Protein AF-A0A6N6T0D8-F1 (afdb_monomer)

Mean predicted aligned error: 7.89 Å

Sequence (191 aa):
MKTLVAALTAIYSLWLLTAPASAQTSRFKGWAAISKELSTRIAAPGESLDLERFIPAEDMEDFLGTWTTFGTEHSFQNGLPNPLSMAIWHVTLSGFAKSVGNSCATPQLAFHPRFLAILRKLCAWPAPEAQSEAVLLEFWWSVMGHNAPQREYAAWRDFFLGPSYRGRPAAETIAAMTLTITMNPYLLLHK

Structure (mmCIF, N/CA/C/O backbone):
data_AF-A0A6N6T0D8-F1
#
_entry.id   AF-A0A6N6T0D8-F1
#
loop_
_atom_site.group_PDB
_atom_site.id
_atom_site.type_symbol
_atom_site.label_atom_id
_atom_site.label_alt_id
_atom_site.label_comp_id
_atom_site.label_asym_id
_atom_site.label_entity_id
_atom_site.label_seq_id
_atom_site.pdbx_PDB_ins_code
_atom_site.Cartn_x
_atom_site.Cartn_y
_atom_site.Cartn_z
_atom_site.occupancy
_atom_site.B_iso_or_equiv
_atom_site.auth_seq_id
_atom_site.auth_comp_id
_atom_site.auth_asym_id
_atom_site.auth_atom_id
_atom_site.pdbx_PDB_model_num
ATOM 1 N N . MET A 1 1 ? -37.107 -50.439 -37.732 1.00 47.69 1 MET A N 1
ATOM 2 C CA . MET A 1 1 ? -36.606 -49.123 -38.199 1.00 47.69 1 MET A CA 1
ATOM 3 C C . MET A 1 1 ? -36.738 -48.047 -37.109 1.00 47.69 1 MET A C 1
ATOM 5 O O . MET A 1 1 ? -37.455 -47.078 -37.308 1.00 47.69 1 MET A O 1
ATOM 9 N N . LYS A 1 2 ? -36.088 -48.200 -35.943 1.00 49.00 2 LYS A N 1
ATOM 10 C CA . LYS A 1 2 ? -36.081 -47.186 -34.862 1.00 49.00 2 LYS A CA 1
ATOM 11 C C . LYS A 1 2 ? -34.856 -47.356 -33.943 1.00 49.00 2 LYS A C 1
ATOM 13 O O . LYS A 1 2 ? -35.032 -47.612 -32.767 1.00 49.00 2 LYS A O 1
ATOM 18 N N . THR A 1 3 ? -33.629 -47.276 -34.457 1.00 50.94 3 THR A N 1
ATOM 19 C CA . THR A 1 3 ? -32.407 -47.363 -33.614 1.00 50.94 3 THR A CA 1
ATOM 20 C C . THR A 1 3 ? -31.159 -46.878 -34.365 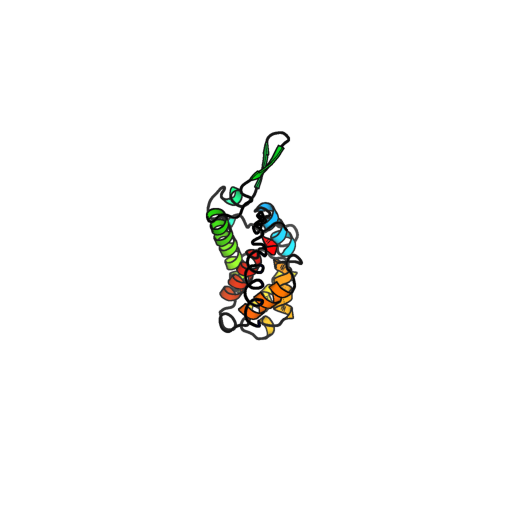1.00 50.94 3 THR A C 1
ATOM 22 O O . THR A 1 3 ? -30.140 -47.551 -34.380 1.00 50.94 3 THR A O 1
ATOM 25 N N . LEU A 1 4 ? -31.221 -45.735 -35.059 1.00 49.19 4 LEU A N 1
ATOM 26 C CA . LEU A 1 4 ? -30.062 -45.236 -35.826 1.00 49.19 4 LEU A CA 1
ATOM 27 C C . LEU A 1 4 ? -30.130 -43.719 -36.083 1.00 49.19 4 LEU A C 1
ATOM 29 O O . LEU A 1 4 ? -29.953 -43.265 -37.201 1.00 49.19 4 LEU A O 1
ATOM 33 N N . VAL A 1 5 ? -30.457 -42.913 -35.063 1.00 51.47 5 VAL A N 1
ATOM 34 C CA . VAL A 1 5 ? -30.403 -41.432 -35.181 1.00 51.47 5 VAL A CA 1
ATOM 35 C C . VAL A 1 5 ? -29.785 -40.749 -33.946 1.00 51.47 5 VAL A C 1
ATOM 37 O O . VAL A 1 5 ? -29.392 -39.593 -34.014 1.00 51.47 5 VAL A O 1
ATOM 40 N N . ALA A 1 6 ? -29.597 -41.449 -32.821 1.00 48.69 6 ALA A N 1
ATOM 41 C CA . ALA A 1 6 ? -29.176 -40.819 -31.561 1.00 48.69 6 ALA A CA 1
ATOM 42 C C . ALA A 1 6 ? -27.650 -40.717 -31.335 1.00 48.69 6 ALA A C 1
ATOM 44 O O . ALA A 1 6 ? -27.230 -40.152 -30.332 1.00 48.69 6 ALA A O 1
ATOM 45 N N . ALA A 1 7 ? -26.808 -41.253 -32.226 1.00 47.78 7 ALA A N 1
ATOM 46 C CA . ALA A 1 7 ? -25.364 -41.371 -31.973 1.00 47.78 7 ALA A CA 1
ATOM 47 C C . ALA A 1 7 ? -24.491 -40.271 -32.613 1.00 47.78 7 ALA A C 1
ATOM 49 O O . ALA A 1 7 ? -23.291 -40.229 -32.361 1.00 47.78 7 ALA A O 1
ATOM 50 N N . LEU A 1 8 ? -25.058 -39.377 -33.430 1.00 47.41 8 LEU A N 1
ATOM 51 C CA . LEU A 1 8 ? -24.275 -38.416 -34.230 1.00 47.41 8 LEU A CA 1
ATOM 52 C C . LEU A 1 8 ? -24.246 -36.981 -33.680 1.00 47.41 8 LEU A C 1
ATOM 54 O O . LEU A 1 8 ? -23.450 -36.171 -34.143 1.00 47.41 8 LEU A O 1
ATOM 58 N N . THR A 1 9 ? -25.031 -36.666 -32.649 1.00 48.47 9 THR A N 1
ATOM 59 C CA . THR A 1 9 ? -25.079 -35.327 -32.028 1.00 48.47 9 THR A CA 1
ATOM 60 C C . THR A 1 9 ? -24.212 -35.169 -30.775 1.00 48.47 9 THR A C 1
ATOM 62 O O . THR A 1 9 ? -24.173 -34.083 -30.209 1.00 48.47 9 THR A O 1
ATOM 65 N N . ALA A 1 10 ? -23.478 -36.204 -30.349 1.00 48.97 10 ALA A N 1
ATOM 66 C CA . ALA A 1 10 ? -22.599 -36.134 -29.172 1.00 48.97 10 ALA A CA 1
ATOM 67 C C . ALA A 1 10 ? -21.123 -35.814 -29.494 1.00 48.97 10 ALA A C 1
ATOM 69 O O . ALA A 1 10 ? -20.362 -35.486 -28.590 1.00 48.97 10 ALA A O 1
ATOM 70 N N . ILE A 1 11 ? -20.705 -35.881 -30.765 1.00 51.00 11 ILE A N 1
ATOM 71 C CA . ILE A 1 11 ? -19.290 -35.706 -31.158 1.00 51.00 11 ILE A CA 1
ATOM 72 C C . ILE A 1 11 ? -18.985 -34.262 -31.608 1.00 51.00 11 ILE A C 1
ATOM 74 O O . ILE A 1 11 ? -17.838 -33.825 -31.561 1.00 51.00 11 ILE A O 1
ATOM 78 N N . TYR A 1 12 ? -20.002 -33.469 -31.958 1.00 46.84 12 TYR A N 1
ATOM 79 C CA . TYR A 1 12 ? -19.806 -32.094 -32.443 1.00 46.84 12 TYR A CA 1
ATOM 80 C C . TYR A 1 12 ? -19.621 -31.036 -31.341 1.00 46.84 12 TYR A C 1
ATOM 82 O O . TYR A 1 12 ? -19.211 -29.916 -31.635 1.00 46.84 12 TYR A O 1
ATOM 90 N N . SER A 1 13 ? -19.862 -31.378 -30.072 1.00 51.31 13 SER A N 1
ATOM 91 C CA . SER A 1 13 ? -19.775 -30.423 -28.954 1.00 51.31 13 SER A CA 1
ATOM 92 C C . SER A 1 13 ? -18.382 -30.322 -28.321 1.00 51.31 13 SER A C 1
ATOM 94 O O . SER A 1 13 ? -18.169 -29.454 -27.481 1.00 51.31 13 SER A O 1
ATOM 96 N N . LEU A 1 14 ? -17.426 -31.179 -28.706 1.00 48.56 14 LEU A N 1
ATOM 97 C CA . LEU A 1 14 ? -16.071 -31.183 -28.127 1.00 48.56 14 LEU A CA 1
ATOM 98 C C . LEU A 1 14 ? -15.052 -30.302 -28.873 1.00 48.56 14 LEU A C 1
ATOM 100 O O . LEU A 1 14 ? -13.892 -30.252 -28.480 1.00 48.56 14 LEU A O 1
ATOM 104 N N . TRP A 1 15 ? -15.478 -29.595 -29.923 1.00 50.12 15 TRP A N 1
ATOM 105 C CA . TRP A 1 15 ? -14.629 -28.692 -30.716 1.00 50.12 15 TRP A CA 1
ATOM 106 C C . TRP A 1 15 ? -14.906 -27.206 -30.458 1.00 50.12 15 TRP A C 1
ATOM 108 O O . TRP A 1 15 ? -14.436 -26.342 -31.200 1.00 50.12 15 TRP A O 1
ATOM 118 N N . LEU A 1 16 ? -15.634 -26.878 -29.386 1.00 53.00 16 LEU A N 1
ATOM 119 C CA . LEU A 1 16 ? -15.713 -25.506 -28.896 1.00 53.00 16 LEU A CA 1
ATOM 120 C C . LEU A 1 16 ? -14.402 -25.141 -28.188 1.00 53.00 16 LEU A C 1
ATOM 122 O O . LEU A 1 16 ? -14.270 -25.223 -26.974 1.00 53.00 16 LEU A O 1
ATOM 126 N N . LEU A 1 17 ? -13.453 -24.701 -29.013 1.00 54.62 17 LEU A N 1
ATOM 127 C CA . LEU A 1 17 ? -12.678 -23.491 -28.768 1.00 54.62 17 LEU A CA 1
ATOM 128 C C . LEU A 1 17 ? -11.932 -23.463 -27.427 1.00 54.62 17 LEU A C 1
ATOM 130 O O . LEU A 1 17 ? -12.194 -22.621 -26.569 1.00 54.62 17 LEU A O 1
ATOM 134 N N . THR A 1 18 ? -10.869 -24.259 -27.312 1.00 54.50 18 THR A N 1
ATOM 135 C CA . THR A 1 18 ? -9.683 -23.774 -26.597 1.00 54.50 18 THR A CA 1
ATOM 136 C C . THR A 1 18 ? -9.066 -22.667 -27.449 1.00 54.50 18 THR A C 1
ATOM 138 O O . THR A 1 18 ? -8.069 -22.877 -28.142 1.00 54.50 18 THR A O 1
ATOM 141 N N . ALA A 1 19 ? -9.693 -21.486 -27.467 1.00 59.72 19 ALA A N 1
ATOM 142 C CA . ALA A 1 19 ? -8.969 -20.291 -27.862 1.00 59.72 19 ALA A CA 1
ATOM 143 C C . ALA A 1 19 ? -7.720 -20.264 -26.970 1.00 59.72 19 ALA A C 1
ATOM 145 O O . ALA A 1 19 ? -7.871 -20.403 -25.749 1.00 59.72 19 ALA A O 1
ATOM 146 N N . PRO A 1 20 ? -6.499 -20.172 -27.526 1.00 53.88 20 PRO A N 1
ATOM 147 C CA . PRO A 1 20 ? -5.348 -19.920 -26.686 1.00 53.88 20 PRO A CA 1
ATOM 148 C C . PRO A 1 20 ? -5.696 -18.647 -25.928 1.00 53.88 20 PRO A C 1
ATOM 150 O O . PRO A 1 20 ? -5.945 -17.609 -26.543 1.00 53.88 20 PRO A O 1
ATOM 153 N N . ALA A 1 21 ? -5.817 -18.745 -24.604 1.00 55.00 21 ALA A N 1
ATOM 154 C CA . ALA A 1 21 ? -5.871 -17.562 -23.779 1.00 55.00 21 ALA A CA 1
ATOM 155 C C . ALA A 1 21 ? -4.583 -16.820 -24.119 1.00 55.00 21 ALA A C 1
ATOM 157 O O . ALA A 1 21 ? -3.496 -17.261 -23.744 1.00 55.00 21 ALA A O 1
ATOM 158 N N . SER A 1 22 ? -4.683 -15.754 -24.916 1.00 49.03 22 SER A N 1
ATOM 159 C CA . SER A 1 22 ? -3.601 -14.800 -25.014 1.00 49.03 22 SER A CA 1
ATOM 160 C C . SER A 1 22 ? -3.456 -14.306 -23.590 1.00 49.03 22 SER A C 1
ATOM 162 O O . SER A 1 22 ? -4.292 -13.532 -23.119 1.00 49.03 22 SER A O 1
ATOM 164 N N . ALA A 1 23 ? -2.476 -14.846 -22.866 1.00 51.38 23 ALA A N 1
ATOM 165 C CA . ALA A 1 23 ? -2.025 -14.269 -21.624 1.00 51.38 23 ALA A CA 1
ATOM 166 C C . ALA A 1 23 ? -1.576 -12.874 -22.031 1.00 51.38 23 ALA A C 1
ATOM 168 O O . ALA A 1 23 ? -0.490 -12.694 -22.575 1.00 51.38 23 ALA A O 1
ATOM 169 N N . GLN A 1 24 ? -2.490 -11.914 -21.922 1.00 54.47 24 GLN A N 1
ATOM 170 C CA . GLN A 1 24 ? -2.196 -10.523 -22.147 1.00 54.47 24 GLN A CA 1
ATOM 171 C C . GLN A 1 24 ? -1.161 -10.234 -21.074 1.00 54.47 24 GLN A C 1
ATOM 173 O O . GLN A 1 24 ? -1.479 -10.234 -19.886 1.00 54.47 24 GLN A O 1
ATOM 178 N N . THR A 1 25 ? 0.109 -10.200 -21.474 1.00 64.38 25 THR A N 1
ATOM 179 C CA . THR A 1 25 ? 1.214 -10.092 -20.533 1.00 64.38 25 THR A CA 1
ATOM 180 C C . THR A 1 25 ? 1.166 -8.678 -19.987 1.00 64.38 25 THR A C 1
ATOM 182 O O . THR A 1 25 ? 1.744 -7.758 -20.569 1.00 64.38 25 THR A O 1
ATOM 185 N N . SER A 1 26 ? 0.392 -8.484 -18.924 1.00 81.75 26 SER A N 1
ATOM 186 C CA . SER A 1 26 ? 0.323 -7.224 -18.210 1.00 81.75 26 SER A CA 1
ATOM 187 C C . SER A 1 26 ? 1.731 -6.890 -17.732 1.00 81.75 26 SER A C 1
ATOM 189 O O . SER A 1 26 ? 2.393 -7.707 -17.092 1.00 81.75 26 SER A O 1
ATOM 191 N N . ARG A 1 27 ? 2.211 -5.706 -18.109 1.00 88.50 27 ARG A N 1
ATOM 192 C CA . ARG A 1 27 ? 3.526 -5.205 -17.707 1.00 88.50 27 ARG A CA 1
ATOM 193 C C . ARG A 1 27 ? 3.393 -4.425 -16.405 1.00 88.50 27 ARG A C 1
ATOM 195 O O . ARG A 1 27 ? 2.377 -3.760 -16.209 1.00 88.50 27 ARG A O 1
ATOM 202 N N . PHE A 1 28 ? 4.403 -4.454 -15.543 1.00 90.75 28 PHE A N 1
ATOM 203 C CA . PHE A 1 28 ? 4.512 -3.500 -14.443 1.00 90.75 28 PHE A CA 1
ATOM 204 C C . PHE A 1 28 ? 4.510 -2.072 -14.972 1.00 90.75 28 PHE A C 1
ATOM 206 O O . PHE A 1 28 ? 5.048 -1.807 -16.045 1.00 90.75 28 PHE A O 1
ATOM 213 N N . LYS A 1 29 ? 3.957 -1.148 -14.184 1.00 91.75 29 LYS A N 1
ATOM 214 C CA . LYS A 1 29 ? 4.072 0.294 -14.440 1.00 91.75 29 LYS A CA 1
ATOM 215 C C . LYS A 1 29 ? 5.495 0.827 -14.271 1.00 91.75 29 LYS A C 1
ATOM 217 O O . LYS A 1 29 ? 5.814 1.897 -14.784 1.00 91.75 29 LYS A O 1
ATOM 222 N N . GLY A 1 30 ? 6.329 0.093 -13.540 1.00 92.62 30 GLY A N 1
ATOM 223 C CA . GLY A 1 30 ? 7.673 0.510 -13.168 1.00 92.62 30 GLY A CA 1
ATOM 224 C C . GLY A 1 30 ? 7.753 1.085 -11.758 1.00 92.62 30 GLY A C 1
ATOM 225 O O . GLY A 1 30 ? 6.788 1.680 -11.267 1.00 92.62 30 GLY A O 1
ATOM 226 N N . TRP A 1 31 ? 8.914 0.944 -11.118 1.00 93.69 31 TRP A N 1
ATOM 227 C CA . TRP A 1 31 ? 9.164 1.448 -9.762 1.00 93.69 31 TRP A CA 1
ATOM 228 C C . TRP A 1 31 ? 8.843 2.938 -9.623 1.00 93.69 31 TRP A C 1
ATOM 230 O O . TRP A 1 31 ? 8.002 3.322 -8.811 1.00 93.69 31 TRP A O 1
ATOM 240 N N . ALA A 1 32 ? 9.425 3.770 -10.490 1.00 92.81 32 ALA A N 1
ATOM 241 C CA . ALA A 1 32 ? 9.245 5.220 -10.457 1.00 92.81 32 ALA A CA 1
ATOM 242 C C . ALA A 1 32 ? 7.767 5.646 -10.560 1.00 92.81 32 ALA A C 1
ATOM 244 O O . ALA A 1 32 ? 7.337 6.589 -9.891 1.00 92.81 32 ALA A O 1
ATOM 245 N N . ALA A 1 33 ? 6.965 4.940 -11.366 1.00 93.94 33 ALA A N 1
ATOM 246 C CA . ALA A 1 33 ? 5.543 5.233 -11.517 1.00 93.94 33 ALA A CA 1
ATOM 247 C C . ALA A 1 33 ? 4.759 4.919 -10.233 1.00 93.94 33 ALA A C 1
ATOM 249 O O . ALA A 1 33 ? 3.970 5.750 -9.781 1.00 93.94 33 ALA A O 1
ATOM 250 N N . ILE A 1 34 ? 5.008 3.760 -9.615 1.00 95.19 34 ILE A N 1
ATOM 251 C CA . ILE A 1 34 ? 4.362 3.369 -8.354 1.00 95.19 34 ILE A CA 1
ATOM 252 C C . ILE A 1 34 ? 4.788 4.290 -7.210 1.00 95.19 34 ILE A C 1
ATOM 254 O O . ILE A 1 34 ? 3.929 4.777 -6.473 1.00 95.19 34 ILE A O 1
ATOM 258 N N . SER A 1 35 ? 6.079 4.612 -7.106 1.00 95.50 35 SER A N 1
ATOM 259 C CA . SER A 1 35 ? 6.600 5.540 -6.099 1.00 95.50 35 SER A CA 1
ATOM 260 C C . SER A 1 35 ? 5.977 6.927 -6.218 1.00 95.50 35 SER A C 1
ATOM 262 O O . SER A 1 35 ? 5.580 7.520 -5.211 1.00 95.50 35 SER A O 1
ATOM 264 N N . LYS A 1 36 ? 5.799 7.424 -7.448 1.00 95.56 36 LYS A N 1
ATOM 265 C CA . LYS A 1 36 ? 5.105 8.688 -7.712 1.00 95.56 36 LYS A CA 1
ATOM 266 C C . LYS A 1 36 ? 3.619 8.620 -7.366 1.00 95.56 36 LYS A C 1
ATOM 268 O O . LYS A 1 36 ? 3.114 9.556 -6.746 1.00 95.56 36 LYS A O 1
ATOM 273 N N . GLU A 1 37 ? 2.912 7.552 -7.746 1.00 95.38 37 GLU A N 1
ATOM 274 C CA . GLU A 1 37 ? 1.488 7.377 -7.421 1.00 95.38 37 GLU A CA 1
ATOM 275 C C . GLU A 1 37 ? 1.265 7.361 -5.902 1.00 95.38 37 GLU A C 1
ATOM 277 O O . GLU A 1 37 ? 0.400 8.083 -5.408 1.00 95.38 37 GLU A O 1
ATOM 282 N N . LEU A 1 38 ? 2.065 6.590 -5.158 1.00 96.62 38 LEU A N 1
ATOM 283 C CA . LEU A 1 38 ? 1.980 6.528 -3.698 1.00 96.62 38 LEU A CA 1
ATOM 284 C C . LEU A 1 38 ? 2.332 7.878 -3.069 1.00 96.62 38 LEU A C 1
ATOM 286 O O . LEU A 1 38 ? 1.547 8.404 -2.283 1.00 96.62 38 LEU A O 1
ATOM 290 N N . SER A 1 39 ? 3.447 8.494 -3.466 1.00 96.75 39 SER A N 1
ATOM 291 C CA . SER A 1 39 ? 3.848 9.802 -2.934 1.00 96.75 39 SER A CA 1
ATOM 292 C C . SER A 1 39 ? 2.769 10.862 -3.148 1.00 96.75 39 SER A C 1
ATOM 294 O O . SER A 1 39 ? 2.375 11.540 -2.206 1.00 96.75 39 SER A O 1
ATOM 296 N N . THR A 1 40 ? 2.205 10.936 -4.356 1.00 95.75 40 THR A N 1
ATOM 297 C CA . THR A 1 40 ? 1.143 11.899 -4.694 1.00 95.75 40 THR A CA 1
ATOM 298 C C . THR A 1 40 ? -0.088 11.754 -3.798 1.00 95.75 40 THR A C 1
ATOM 300 O O . THR A 1 40 ? -0.784 12.734 -3.542 1.00 95.75 40 THR A O 1
ATOM 303 N N . ARG A 1 41 ? -0.391 10.538 -3.334 1.00 95.56 41 ARG A N 1
ATOM 304 C CA . ARG A 1 41 ? -1.601 10.279 -2.550 1.00 95.56 41 ARG A CA 1
ATOM 305 C C . ARG A 1 41 ? -1.396 10.427 -1.047 1.00 95.56 41 ARG A C 1
ATOM 307 O O . ARG A 1 41 ? -2.321 10.861 -0.359 1.00 95.56 41 ARG A O 1
ATOM 314 N N . ILE A 1 42 ? -0.231 10.034 -0.532 1.00 97.38 42 ILE A N 1
ATOM 315 C CA . ILE A 1 42 ? -0.034 9.868 0.915 1.00 97.38 42 ILE A CA 1
ATOM 316 C C . ILE A 1 42 ? 1.213 10.546 1.488 1.00 97.38 42 ILE A C 1
ATOM 318 O O . ILE A 1 42 ? 1.301 10.612 2.713 1.00 97.38 42 ILE A O 1
ATOM 322 N N . ALA A 1 43 ? 2.140 11.077 0.683 1.00 97.31 43 ALA A N 1
ATOM 323 C CA . ALA A 1 43 ? 3.273 11.849 1.209 1.00 97.31 43 ALA A CA 1
ATOM 324 C C . ALA A 1 43 ? 2.823 13.204 1.772 1.00 97.31 43 ALA A C 1
ATOM 326 O O . ALA A 1 43 ? 1.761 13.727 1.420 1.00 97.31 43 ALA A O 1
ATOM 327 N N . ALA A 1 44 ? 3.635 13.791 2.648 1.00 96.56 44 ALA A N 1
ATOM 328 C CA . ALA A 1 44 ? 3.425 15.168 3.073 1.00 96.56 44 ALA A CA 1
ATOM 329 C C . ALA A 1 44 ? 3.466 16.141 1.867 1.00 96.56 44 ALA A C 1
ATOM 331 O O . ALA A 1 44 ? 4.134 15.867 0.867 1.00 96.56 44 ALA A O 1
ATOM 332 N N . PRO A 1 45 ? 2.743 17.277 1.917 1.00 93.69 45 PRO A N 1
ATOM 333 C CA . PRO A 1 45 ? 2.743 18.245 0.823 1.00 93.69 45 PRO A CA 1
ATOM 334 C C . PRO A 1 45 ? 4.156 18.731 0.472 1.00 93.69 45 PRO A C 1
ATOM 336 O O . PRO A 1 45 ? 4.867 19.233 1.335 1.00 93.69 45 PRO A O 1
ATOM 339 N N . GLY A 1 46 ? 4.533 18.621 -0.804 1.00 93.31 46 GLY A N 1
ATOM 340 C CA . GLY A 1 46 ? 5.859 19.022 -1.292 1.00 93.31 46 GLY A CA 1
ATOM 341 C C . GLY A 1 46 ? 6.964 17.983 -1.081 1.00 93.31 46 GLY A C 1
ATOM 342 O O . GLY A 1 46 ? 8.094 18.230 -1.491 1.00 93.31 46 GLY A O 1
ATOM 343 N N . GLU A 1 47 ? 6.647 16.825 -0.501 1.00 95.00 47 GLU A N 1
ATOM 344 C CA . GLU A 1 47 ? 7.594 15.737 -0.255 1.00 95.00 47 GLU A CA 1
ATOM 345 C C . GLU A 1 47 ? 7.267 14.499 -1.102 1.00 95.00 47 GLU A C 1
ATOM 347 O O . GLU A 1 47 ? 6.148 14.315 -1.591 1.00 95.00 47 GLU A O 1
ATOM 352 N N . SER A 1 48 ? 8.255 13.619 -1.259 1.00 94.06 48 SER A N 1
ATOM 353 C CA . SER A 1 48 ? 8.077 12.263 -1.778 1.00 94.06 48 SER A CA 1
ATOM 354 C C . SER A 1 48 ? 8.294 11.245 -0.667 1.00 94.06 48 SER A C 1
ATOM 356 O O . SER A 1 48 ? 9.116 11.450 0.225 1.00 94.06 48 SER A O 1
ATOM 358 N N . LEU A 1 49 ? 7.587 10.117 -0.733 1.00 93.88 49 LEU A N 1
ATOM 359 C CA . LEU A 1 49 ? 7.936 8.983 0.109 1.00 93.88 49 LEU A CA 1
ATOM 360 C C . LEU A 1 49 ? 9.282 8.431 -0.355 1.00 93.88 49 LEU A C 1
ATOM 362 O O . LEU A 1 49 ? 9.418 8.027 -1.509 1.00 93.88 49 LEU A O 1
ATOM 366 N N . ASP A 1 50 ? 10.244 8.370 0.558 1.00 93.38 50 ASP A N 1
ATOM 367 C CA . ASP A 1 50 ? 11.469 7.599 0.371 1.00 93.38 50 ASP A CA 1
ATOM 368 C C . ASP A 1 50 ? 11.123 6.104 0.439 1.00 93.38 50 ASP A C 1
ATOM 370 O O . ASP A 1 50 ? 11.137 5.477 1.501 1.00 93.38 50 ASP A O 1
ATOM 374 N N . LEU A 1 51 ? 10.685 5.561 -0.699 1.00 93.88 51 LEU A N 1
ATOM 375 C CA . LEU A 1 51 ? 10.423 4.134 -0.849 1.00 93.88 51 LEU A CA 1
ATOM 376 C C . LEU A 1 51 ? 11.699 3.345 -1.172 1.00 93.88 51 LEU A C 1
ATOM 378 O O . LEU A 1 51 ? 11.721 2.131 -0.971 1.00 93.88 51 LEU A O 1
ATOM 382 N N . GLU A 1 52 ? 12.742 4.022 -1.660 1.00 94.00 52 GLU A N 1
ATOM 383 C CA . GLU A 1 52 ? 14.028 3.422 -2.031 1.00 94.00 52 GLU A CA 1
ATOM 384 C C . GLU A 1 52 ? 14.720 2.805 -0.819 1.00 94.00 52 GLU A C 1
ATOM 386 O O . GLU A 1 52 ? 15.262 1.709 -0.923 1.00 94.00 52 GLU A O 1
ATOM 391 N N . ARG A 1 53 ? 14.564 3.400 0.373 1.00 95.69 53 ARG A N 1
ATOM 392 C CA . ARG A 1 53 ? 15.059 2.819 1.635 1.00 95.69 53 ARG A CA 1
ATOM 393 C C . ARG A 1 53 ? 14.551 1.405 1.949 1.00 95.69 53 ARG A C 1
ATOM 395 O O . ARG A 1 53 ? 15.052 0.775 2.878 1.00 95.69 53 ARG A O 1
ATOM 402 N N . PHE A 1 54 ? 13.498 0.937 1.274 1.00 96.62 54 PHE A N 1
ATOM 403 C CA . PHE A 1 54 ? 12.954 -0.411 1.460 1.00 96.62 54 PHE A CA 1
ATOM 404 C C . PHE A 1 54 ? 13.424 -1.404 0.397 1.00 96.62 54 PHE A C 1
ATOM 406 O O . PHE A 1 54 ? 13.097 -2.588 0.503 1.00 96.62 54 PHE A O 1
ATOM 413 N N . ILE A 1 55 ? 14.156 -0.949 -0.621 1.00 95.31 55 ILE A N 1
ATOM 414 C CA . ILE A 1 55 ? 14.724 -1.826 -1.638 1.00 95.31 55 ILE A CA 1
ATOM 415 C C . ILE A 1 55 ? 15.839 -2.667 -0.985 1.00 95.31 55 ILE A C 1
ATOM 417 O O . ILE A 1 55 ? 16.638 -2.128 -0.221 1.00 95.31 55 ILE A O 1
ATOM 421 N N . PRO A 1 56 ? 15.903 -3.992 -1.228 1.00 91.88 56 PRO A N 1
ATOM 422 C CA . PRO A 1 56 ? 16.819 -4.868 -0.493 1.00 91.88 56 PRO A CA 1
ATOM 423 C C . PRO A 1 56 ? 18.311 -4.623 -0.759 1.00 91.88 56 PRO A C 1
ATOM 425 O O . PRO A 1 56 ? 19.133 -4.981 0.084 1.00 91.88 56 PRO A O 1
ATOM 428 N N . ALA A 1 57 ? 18.659 -4.086 -1.930 1.00 93.31 57 ALA A N 1
ATOM 429 C CA . ALA A 1 57 ? 20.025 -3.785 -2.344 1.00 93.31 57 ALA A CA 1
ATOM 430 C C . ALA A 1 57 ? 2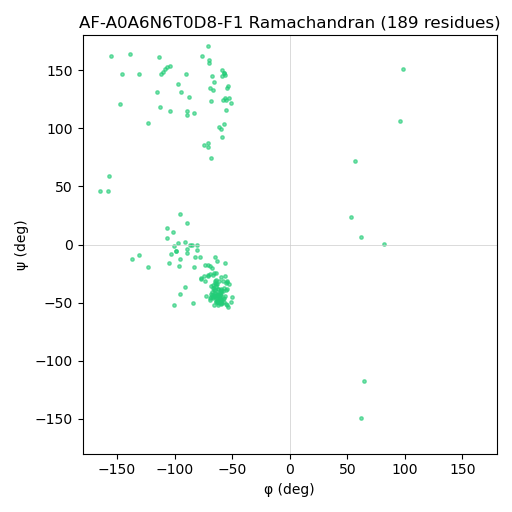0.034 -2.662 -3.395 1.00 93.31 57 ALA A C 1
ATOM 432 O O . ALA A 1 57 ? 19.004 -2.396 -4.014 1.00 93.31 57 ALA A O 1
ATOM 433 N N . GLU A 1 58 ? 21.194 -2.038 -3.598 1.00 90.12 58 GLU A N 1
ATOM 434 C CA . GLU A 1 58 ? 21.415 -1.037 -4.652 1.00 90.12 58 GLU A CA 1
ATOM 435 C C . GLU A 1 58 ? 21.083 -1.612 -6.043 1.00 90.12 58 GLU A C 1
ATOM 437 O O . GLU A 1 58 ? 21.249 -2.813 -6.284 1.00 90.12 58 GLU A O 1
ATOM 442 N N . ASP A 1 59 ? 20.569 -0.756 -6.930 1.00 88.31 59 ASP A N 1
ATOM 443 C CA . ASP A 1 59 ? 20.193 -1.040 -8.323 1.00 88.31 59 ASP A CA 1
ATOM 444 C C . ASP A 1 59 ? 19.082 -2.099 -8.515 1.00 88.31 59 ASP A C 1
ATOM 446 O O . ASP A 1 59 ? 18.759 -2.500 -9.638 1.00 88.31 59 ASP A O 1
ATOM 450 N N . MET A 1 60 ? 18.447 -2.590 -7.442 1.00 91.06 6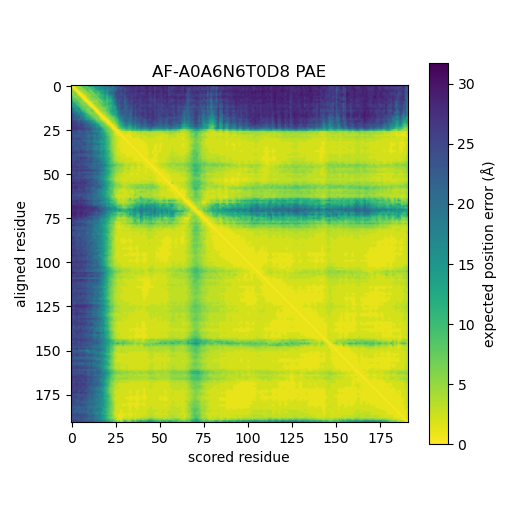0 MET A N 1
ATOM 451 C CA . MET A 1 60 ? 17.373 -3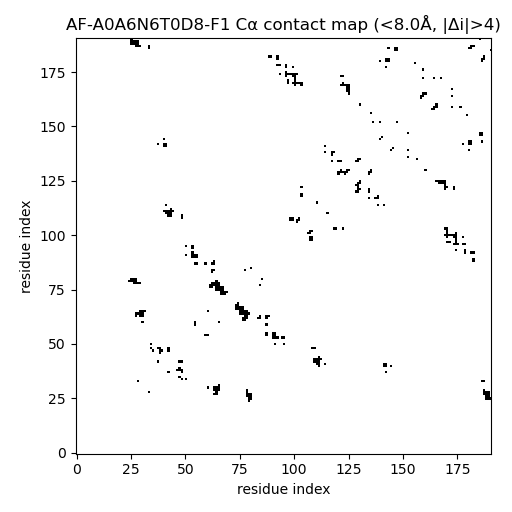.586 -7.567 1.00 91.06 60 MET A CA 1
ATOM 452 C C . MET A 1 60 ? 16.072 -3.018 -8.157 1.00 91.06 60 MET A C 1
ATOM 454 O O . MET A 1 60 ? 15.233 -3.785 -8.642 1.00 91.06 60 MET A O 1
ATOM 458 N N . GLU A 1 61 ? 15.891 -1.699 -8.158 1.00 87.75 61 GLU A N 1
ATOM 459 C CA . GLU A 1 61 ? 14.795 -0.995 -8.827 1.00 87.75 61 GLU A CA 1
ATOM 460 C C . GLU A 1 61 ? 14.770 -1.230 -10.340 1.00 87.75 61 GLU A C 1
ATOM 462 O O . GLU A 1 61 ? 13.686 -1.239 -10.932 1.00 87.75 61 GLU A O 1
ATOM 467 N N . ASP A 1 62 ? 15.920 -1.508 -10.962 1.00 88.75 62 ASP A N 1
ATOM 468 C CA . ASP A 1 62 ? 16.006 -1.772 -12.399 1.00 88.75 62 ASP A CA 1
ATOM 469 C C . ASP A 1 62 ? 15.248 -3.041 -12.797 1.00 88.75 62 ASP A C 1
ATOM 471 O O . ASP A 1 62 ? 14.751 -3.155 -13.921 1.00 88.75 62 ASP A O 1
ATOM 475 N N . PHE A 1 63 ? 15.065 -3.982 -11.867 1.00 90.19 63 PHE A N 1
ATOM 476 C CA . PHE A 1 63 ? 14.272 -5.195 -12.079 1.00 90.19 63 PHE A CA 1
ATOM 477 C C . PHE A 1 63 ? 12.761 -4.981 -11.927 1.00 90.19 63 PHE A C 1
ATOM 479 O O . PHE A 1 63 ? 11.987 -5.913 -12.159 1.00 90.19 63 PHE A O 1
ATOM 486 N N . LEU A 1 64 ? 12.323 -3.783 -11.533 1.00 90.06 64 LEU A N 1
ATOM 487 C CA . LEU A 1 64 ? 10.923 -3.465 -11.245 1.00 90.06 64 LEU A CA 1
ATOM 488 C C . LEU A 1 64 ? 10.220 -2.714 -12.382 1.00 90.06 64 LEU A C 1
ATOM 490 O O . LEU A 1 64 ? 9.100 -2.232 -12.196 1.00 90.06 64 LEU A O 1
ATOM 494 N N . GLY A 1 65 ? 10.849 -2.632 -13.553 1.00 85.38 65 GLY A N 1
ATOM 495 C CA . GLY A 1 65 ? 10.344 -1.922 -14.720 1.00 85.38 65 GLY A CA 1
ATOM 496 C C . GLY A 1 65 ? 10.917 -0.512 -14.805 1.00 85.38 65 GLY A C 1
ATOM 497 O O . GLY A 1 65 ? 10.497 0.379 -14.065 1.00 85.38 65 GLY A O 1
ATOM 498 N N . THR A 1 66 ? 11.843 -0.291 -15.733 1.00 82.31 66 THR A N 1
ATOM 499 C CA . THR A 1 66 ? 12.488 1.011 -15.932 1.00 82.31 66 THR A CA 1
ATOM 500 C C . THR A 1 66 ? 12.463 1.422 -17.396 1.00 82.31 66 THR A C 1
ATOM 502 O O . THR A 1 66 ? 12.483 0.599 -18.316 1.00 82.31 66 THR A O 1
ATOM 505 N N . TRP A 1 67 ? 12.360 2.732 -17.617 1.00 77.94 67 TRP A N 1
ATOM 506 C CA . TRP A 1 67 ? 12.506 3.323 -18.941 1.00 77.94 67 TRP A CA 1
ATOM 507 C C . TRP A 1 67 ? 13.978 3.637 -19.157 1.00 77.94 67 TRP A C 1
ATOM 509 O O . TRP A 1 67 ? 14.514 4.541 -18.521 1.00 77.94 67 TRP A O 1
ATOM 519 N N . THR A 1 68 ? 14.625 2.911 -20.063 1.00 73.00 68 THR A N 1
ATOM 520 C CA . THR A 1 68 ? 15.990 3.219 -20.484 1.00 73.00 68 THR A CA 1
ATOM 521 C C . THR A 1 68 ? 15.940 4.021 -21.779 1.00 73.00 68 THR A C 1
ATOM 523 O O . THR A 1 68 ? 15.124 3.760 -22.669 1.00 73.00 68 THR A O 1
ATOM 526 N N . THR A 1 69 ? 16.792 5.043 -21.867 1.00 71.38 69 THR A N 1
ATOM 527 C CA . THR A 1 69 ? 16.941 5.854 -23.079 1.00 71.38 69 THR A CA 1
ATOM 528 C C . THR A 1 69 ? 18.325 5.593 -23.649 1.00 71.38 69 THR A C 1
ATOM 530 O O . THR A 1 69 ? 19.321 5.852 -22.976 1.00 71.38 69 THR A O 1
ATOM 533 N N . PHE A 1 70 ? 18.393 5.071 -24.872 1.00 65.62 70 PHE A N 1
ATOM 534 C CA . PHE A 1 70 ? 19.648 4.898 -25.600 1.00 65.62 70 PHE A CA 1
ATOM 535 C C . PHE A 1 70 ? 19.548 5.643 -26.933 1.00 65.62 70 PHE A C 1
ATOM 537 O O . PHE A 1 70 ? 18.845 5.225 -27.852 1.00 65.62 70 PHE A O 1
ATOM 544 N N . GLY A 1 71 ? 20.211 6.799 -27.020 1.00 75.62 71 GLY A N 1
ATOM 545 C CA . GLY A 1 71 ? 20.063 7.706 -28.158 1.00 75.62 71 GLY A CA 1
ATOM 546 C C . GLY A 1 71 ? 18.642 8.274 -28.244 1.00 75.62 71 GLY A C 1
ATOM 547 O O . GLY A 1 71 ? 18.209 8.984 -27.340 1.00 75.62 71 GLY A O 1
ATOM 548 N N . THR A 1 72 ? 17.929 7.977 -29.332 1.00 73.06 72 THR A N 1
ATOM 549 C CA . THR A 1 72 ? 16.536 8.401 -29.572 1.00 73.06 72 THR A CA 1
ATOM 550 C C . THR A 1 72 ? 15.504 7.309 -29.281 1.00 73.06 72 THR A C 1
ATOM 552 O O . THR A 1 72 ? 14.305 7.553 -29.414 1.00 73.06 72 THR A O 1
ATOM 555 N N . GLU A 1 73 ? 15.940 6.111 -28.885 1.00 64.56 73 GLU A N 1
ATOM 556 C CA . GLU A 1 73 ? 15.050 4.995 -28.580 1.00 64.56 73 GLU A CA 1
ATOM 557 C C . GLU A 1 73 ? 14.729 4.939 -27.081 1.00 64.56 73 GLU A C 1
ATOM 559 O O . GLU A 1 73 ? 15.617 4.982 -26.224 1.00 64.56 73 GLU A O 1
ATOM 564 N N . HIS A 1 74 ? 13.436 4.811 -26.770 1.00 74.56 74 HIS A N 1
ATOM 565 C CA . HIS A 1 74 ? 12.938 4.549 -25.422 1.00 74.56 74 HIS A CA 1
ATOM 566 C C . HIS A 1 74 ? 12.517 3.082 -25.327 1.00 74.56 74 HIS A C 1
ATOM 568 O O . HIS A 1 74 ? 11.555 2.668 -25.979 1.00 74.56 74 HIS A O 1
ATOM 574 N N . SER A 1 75 ? 13.212 2.297 -24.503 1.00 78.88 75 SER A N 1
ATOM 575 C CA . SER A 1 75 ? 12.866 0.894 -24.264 1.00 78.88 75 SER A CA 1
ATOM 576 C C . SER A 1 75 ? 12.451 0.692 -22.809 1.00 78.88 75 SER A C 1
ATOM 578 O O . SER A 1 75 ? 13.129 1.150 -21.892 1.00 78.88 75 SER A O 1
ATOM 580 N N . PHE A 1 76 ? 11.314 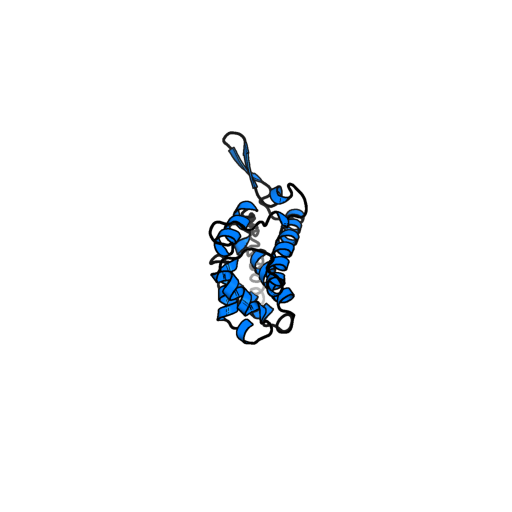0.027 -22.588 1.00 80.75 76 PHE A N 1
ATOM 581 C CA . PHE A 1 76 ? 10.893 -0.374 -21.247 1.00 80.75 76 PHE A CA 1
ATOM 582 C C . PHE A 1 76 ? 11.472 -1.751 -20.935 1.00 80.75 76 PHE A C 1
ATOM 584 O O . PHE A 1 76 ? 11.120 -2.736 -21.592 1.00 80.75 76 PHE A O 1
ATOM 591 N N . GLN A 1 77 ? 12.361 -1.815 -19.949 1.00 83.94 77 GLN A N 1
ATOM 592 C CA . GLN A 1 77 ? 13.062 -3.034 -19.554 1.00 83.94 77 GLN A CA 1
ATOM 593 C C . GLN A 1 77 ? 12.470 -3.606 -18.270 1.00 83.94 77 GLN A C 1
ATOM 595 O O . GLN A 1 77 ? 11.856 -2.884 -17.492 1.00 83.94 77 GLN A O 1
ATOM 600 N N . ASN A 1 78 ? 12.599 -4.924 -18.080 1.00 84.19 78 ASN A N 1
ATOM 601 C CA . ASN A 1 78 ? 12.124 -5.650 -16.891 1.00 84.19 78 ASN A CA 1
ATOM 602 C C . ASN A 1 78 ? 10.642 -5.423 -16.535 1.00 84.19 78 ASN A C 1
ATOM 604 O O . ASN A 1 78 ? 10.205 -5.628 -15.408 1.00 84.19 78 ASN A O 1
ATOM 608 N N . GLY A 1 79 ? 9.839 -5.045 -17.529 1.00 84.75 79 GLY A N 1
ATOM 609 C CA . GLY A 1 79 ? 8.418 -4.786 -17.350 1.00 84.75 79 GLY A CA 1
ATOM 610 C C . GLY A 1 79 ? 7.560 -6.029 -17.153 1.00 84.75 79 GLY A C 1
ATOM 611 O O . GLY A 1 79 ? 6.419 -5.908 -16.731 1.00 84.75 79 GLY A O 1
ATOM 612 N N . LEU A 1 80 ? 8.053 -7.217 -17.501 1.00 89.38 80 LEU A N 1
ATOM 613 C CA . LEU A 1 80 ? 7.276 -8.452 -17.411 1.00 89.38 80 LEU A CA 1
ATOM 614 C C . LEU A 1 80 ? 7.405 -9.076 -16.013 1.00 89.38 80 LEU A C 1
ATOM 616 O O . LEU A 1 80 ? 8.534 -9.339 -15.584 1.00 89.38 80 LEU A O 1
ATOM 620 N N . PRO A 1 81 ? 6.280 -9.380 -15.334 1.00 90.06 81 PRO A N 1
ATOM 621 C CA . PRO A 1 81 ? 6.303 -10.089 -14.064 1.00 90.06 81 PRO A CA 1
ATOM 622 C C . PRO A 1 81 ? 7.054 -11.418 -14.157 1.00 90.06 81 PRO A C 1
ATOM 624 O O . PRO A 1 81 ? 6.729 -12.289 -14.962 1.00 90.06 81 PRO A O 1
ATOM 627 N N . ASN A 1 82 ? 8.056 -11.573 -13.299 1.00 91.06 82 ASN A N 1
ATOM 628 C CA . ASN A 1 82 ? 8.839 -12.792 -13.120 1.00 91.06 82 ASN A CA 1
ATOM 629 C C . ASN A 1 82 ? 9.108 -13.032 -11.618 1.00 91.06 82 ASN A C 1
ATOM 631 O O . ASN A 1 82 ? 8.957 -12.098 -10.823 1.00 91.06 82 ASN A O 1
ATOM 635 N N . PRO A 1 83 ? 9.516 -14.245 -11.199 1.00 93.81 83 PRO A N 1
ATOM 636 C CA . PRO A 1 83 ? 9.679 -14.563 -9.780 1.00 93.81 83 PRO A CA 1
ATOM 637 C C . PRO A 1 83 ? 10.619 -13.618 -9.019 1.00 93.81 83 PRO A C 1
ATOM 639 O O . PRO A 1 83 ? 10.303 -13.238 -7.894 1.00 93.81 83 PRO A O 1
ATOM 642 N N . LEU A 1 84 ? 11.729 -13.194 -9.636 1.00 93.81 84 LEU A N 1
ATOM 643 C CA . LEU A 1 84 ? 12.679 -12.265 -9.021 1.00 93.81 84 LEU A CA 1
ATOM 644 C C . LEU A 1 84 ? 12.043 -10.885 -8.811 1.00 93.81 84 LEU A C 1
ATOM 646 O O . LEU A 1 84 ? 12.017 -10.390 -7.689 1.00 93.81 84 LEU A O 1
ATOM 650 N N . SER A 1 85 ? 11.459 -10.299 -9.860 1.00 93.38 85 SER A N 1
ATOM 651 C CA . SER A 1 85 ? 10.776 -8.998 -9.766 1.00 93.38 85 SER A CA 1
ATOM 652 C C . SER A 1 85 ? 9.637 -9.008 -8.735 1.00 93.38 85 SER A C 1
ATOM 654 O O . SER A 1 85 ? 9.500 -8.069 -7.958 1.00 93.38 85 SER A O 1
ATOM 656 N N . MET A 1 86 ? 8.860 -10.095 -8.655 1.00 94.81 86 MET A N 1
ATOM 657 C CA . MET A 1 86 ? 7.797 -10.249 -7.658 1.00 94.81 86 MET A CA 1
ATOM 658 C C . MET A 1 86 ? 8.340 -10.359 -6.232 1.00 94.81 86 MET A C 1
ATOM 660 O O . MET A 1 86 ? 7.729 -9.816 -5.313 1.00 94.81 86 MET A O 1
ATOM 664 N N . ALA A 1 87 ? 9.477 -11.033 -6.036 1.00 96.38 87 ALA A N 1
ATOM 665 C CA . ALA A 1 87 ? 10.138 -11.103 -4.738 1.00 96.38 87 ALA A CA 1
ATOM 666 C C . ALA A 1 87 ? 10.639 -9.721 -4.292 1.00 96.38 87 ALA A C 1
ATOM 668 O O . ALA A 1 87 ? 10.395 -9.339 -3.148 1.00 96.38 87 ALA A O 1
ATOM 669 N N . ILE A 1 88 ? 11.263 -8.953 -5.194 1.00 95.62 88 ILE A N 1
ATOM 670 C CA . ILE A 1 88 ? 11.718 -7.585 -4.906 1.00 95.62 88 ILE A CA 1
ATOM 671 C C . ILE A 1 88 ? 10.508 -6.702 -4.566 1.00 95.62 88 ILE A C 1
ATOM 673 O O . ILE A 1 88 ? 10.476 -6.132 -3.479 1.00 95.62 88 ILE A O 1
ATOM 677 N N . TRP A 1 89 ? 9.462 -6.673 -5.406 1.00 96.31 89 TRP A N 1
ATOM 678 C CA . TRP A 1 89 ? 8.216 -5.945 -5.113 1.00 96.31 89 TRP A CA 1
ATOM 679 C C . TRP A 1 89 ? 7.648 -6.296 -3.739 1.00 96.31 89 TRP A C 1
ATOM 681 O O . TRP A 1 89 ? 7.333 -5.407 -2.948 1.00 96.31 89 TRP A O 1
ATOM 691 N N . HIS A 1 90 ? 7.539 -7.590 -3.437 1.00 97.62 90 HIS A N 1
ATOM 692 C CA . HIS A 1 90 ? 6.980 -8.055 -2.178 1.00 97.62 90 HIS A CA 1
ATOM 693 C C . HIS A 1 90 ? 7.819 -7.610 -0.977 1.00 97.62 90 HIS A C 1
ATOM 695 O O . HIS A 1 90 ? 7.253 -7.122 0.001 1.00 97.62 90 HIS A O 1
ATOM 701 N N . VAL A 1 91 ? 9.147 -7.772 -1.012 1.00 97.94 91 VAL A N 1
ATOM 702 C CA . VAL A 1 91 ? 10.024 -7.374 0.103 1.00 97.94 91 VAL A CA 1
ATOM 703 C C . VAL A 1 91 ? 9.979 -5.863 0.307 1.00 97.94 91 VAL A C 1
ATOM 705 O O . VAL A 1 91 ? 9.724 -5.416 1.428 1.00 97.94 91 VAL A O 1
ATOM 708 N N . THR A 1 92 ? 10.122 -5.090 -0.770 1.00 97.56 92 THR A N 1
ATOM 709 C CA . THR A 1 92 ? 10.106 -3.627 -0.726 1.00 97.56 92 THR A CA 1
ATOM 710 C C . THR A 1 92 ? 8.783 -3.097 -0.174 1.00 97.56 92 THR A C 1
ATOM 712 O O . THR A 1 92 ? 8.752 -2.331 0.794 1.00 97.56 92 THR A O 1
ATOM 715 N N . LEU A 1 93 ? 7.655 -3.565 -0.715 1.00 98.06 93 LEU A N 1
ATOM 716 C CA . LEU A 1 93 ? 6.333 -3.126 -0.268 1.00 98.06 93 LEU A CA 1
ATOM 717 C C . LEU A 1 93 ? 5.971 -3.659 1.122 1.00 98.06 93 LEU A C 1
ATOM 719 O O . LEU A 1 93 ? 5.228 -2.996 1.845 1.00 98.06 93 LEU A O 1
ATOM 723 N N . SER A 1 94 ? 6.527 -4.800 1.541 1.00 98.56 94 SER A N 1
ATOM 724 C CA . SER A 1 94 ? 6.400 -5.289 2.919 1.00 98.56 94 SER A CA 1
ATOM 725 C C . SER A 1 94 ? 7.133 -4.385 3.908 1.00 98.56 94 SER A C 1
ATOM 727 O O . SER A 1 94 ? 6.606 -4.116 4.988 1.00 98.56 94 SER A O 1
ATOM 729 N N . GLY A 1 95 ? 8.332 -3.904 3.560 1.00 98.31 95 GLY A N 1
ATOM 730 C CA . GLY A 1 95 ? 9.078 -2.927 4.357 1.00 98.31 95 GLY A CA 1
ATOM 731 C C . GLY A 1 95 ? 8.288 -1.631 4.532 1.00 98.31 95 GLY A C 1
ATOM 732 O O . GLY A 1 95 ? 8.029 -1.207 5.661 1.00 98.31 95 GLY A O 1
ATOM 733 N N . PHE A 1 96 ? 7.802 -1.077 3.419 1.00 98.44 96 PHE A N 1
ATOM 734 C CA . PHE A 1 96 ? 6.937 0.101 3.417 1.00 98.44 96 PHE A CA 1
ATOM 735 C C . PHE A 1 96 ? 5.684 -0.098 4.281 1.00 98.44 96 PHE A C 1
ATOM 737 O O . PHE A 1 96 ? 5.408 0.698 5.181 1.00 98.44 96 PHE A O 1
ATOM 744 N N . ALA A 1 97 ? 4.957 -1.195 4.074 1.00 98.62 97 ALA A N 1
ATOM 745 C CA . ALA A 1 97 ? 3.743 -1.507 4.814 1.00 98.62 97 ALA A CA 1
ATOM 746 C C . ALA A 1 97 ? 3.977 -1.630 6.329 1.00 98.62 97 ALA A C 1
ATOM 748 O O . ALA A 1 97 ? 3.183 -1.120 7.124 1.00 98.62 97 ALA A O 1
ATOM 749 N N . LYS A 1 98 ? 5.092 -2.244 6.747 1.00 98.62 98 LYS A N 1
ATOM 750 C CA . LYS A 1 98 ? 5.499 -2.292 8.160 1.00 98.62 98 LYS A CA 1
ATOM 751 C C . LYS A 1 98 ? 5.748 -0.894 8.725 1.00 98.62 98 LYS A C 1
ATOM 753 O O . LYS A 1 98 ? 5.307 -0.621 9.838 1.00 98.62 98 LYS A O 1
ATOM 758 N N . SER A 1 99 ? 6.392 0.010 7.981 1.00 98.31 99 SER A N 1
ATOM 759 C CA . SER A 1 99 ? 6.546 1.406 8.419 1.00 98.31 99 SER A CA 1
ATOM 760 C C . SER A 1 99 ? 5.202 2.127 8.576 1.00 98.31 99 SER A C 1
ATOM 762 O O . SER A 1 99 ? 5.038 2.878 9.540 1.00 98.31 99 SER A O 1
ATOM 764 N N . VAL A 1 100 ? 4.222 1.879 7.697 1.00 98.50 100 VAL A N 1
ATOM 765 C CA . VAL A 1 100 ? 2.862 2.433 7.852 1.00 98.50 100 VAL A CA 1
ATOM 766 C C . VAL A 1 100 ? 2.212 1.907 9.134 1.00 98.50 100 VAL A C 1
ATOM 768 O O . VAL A 1 100 ? 1.763 2.704 9.955 1.00 98.50 100 VAL A O 1
ATOM 771 N N . GLY A 1 101 ? 2.225 0.590 9.361 1.00 98.38 101 GLY A N 1
ATOM 772 C CA . GLY A 1 101 ? 1.661 -0.018 10.573 1.00 98.38 101 GLY A CA 1
ATOM 773 C C . GLY A 1 101 ? 2.334 0.458 11.868 1.00 98.38 101 GLY A C 1
ATOM 774 O O . GLY A 1 101 ? 1.658 0.823 12.830 1.00 98.38 101 GLY A O 1
ATOM 775 N N . ASN A 1 102 ? 3.667 0.539 11.884 1.00 98.31 102 ASN A N 1
ATOM 776 C CA . ASN A 1 102 ? 4.437 0.996 13.047 1.00 98.31 102 ASN A CA 1
ATOM 777 C C . ASN A 1 102 ? 4.259 2.493 13.348 1.00 98.31 102 ASN A C 1
ATOM 779 O O . ASN A 1 102 ? 4.491 2.920 14.482 1.00 98.31 102 ASN A O 1
ATOM 783 N N . SER A 1 103 ? 3.780 3.283 12.379 1.00 97.94 103 SER A N 1
ATOM 784 C CA . SER A 1 103 ? 3.480 4.706 12.583 1.00 97.94 103 SER A CA 1
ATOM 785 C C . SER A 1 103 ? 2.343 4.956 13.582 1.00 97.94 103 SER A C 1
ATOM 787 O O . SER A 1 103 ? 2.182 6.088 14.031 1.00 97.94 103 SER A O 1
ATOM 789 N N . CYS A 1 104 ? 1.600 3.919 13.992 1.00 97.25 104 CYS A N 1
ATOM 790 C CA . CYS A 1 104 ? 0.647 4.007 15.099 1.00 97.25 104 CYS A CA 1
ATOM 791 C C . CYS A 1 104 ? 1.302 4.248 16.462 1.00 97.25 104 CYS A C 1
ATOM 793 O O . CYS A 1 104 ? 0.719 4.929 17.301 1.00 97.25 104 CYS A O 1
ATOM 795 N N . ALA A 1 105 ? 2.493 3.688 16.690 1.00 96.81 105 ALA A N 1
ATOM 796 C CA . ALA A 1 105 ? 3.222 3.843 17.947 1.00 96.81 105 ALA A CA 1
ATOM 797 C C . ALA A 1 105 ? 4.247 4.978 17.865 1.00 96.81 105 ALA A C 1
ATOM 799 O O . ALA A 1 105 ? 4.399 5.771 18.792 1.00 96.81 105 ALA A O 1
ATOM 800 N N . THR A 1 106 ? 4.972 5.062 16.752 1.00 95.38 106 THR A N 1
ATOM 801 C CA . THR A 1 106 ? 5.998 6.084 16.534 1.00 95.38 106 THR A CA 1
ATOM 802 C C . THR A 1 106 ? 6.042 6.418 15.050 1.00 95.38 106 THR A C 1
ATOM 804 O O . THR A 1 106 ? 6.307 5.504 14.267 1.00 95.38 106 THR A O 1
ATOM 807 N N . PRO A 1 107 ? 5.807 7.679 14.641 1.00 94.44 107 PRO A N 1
ATOM 808 C CA . PRO A 1 107 ? 5.820 8.067 13.231 1.00 94.44 107 PRO A CA 1
ATOM 809 C C . PRO A 1 107 ? 7.098 7.602 12.514 1.00 94.44 107 PRO A C 1
ATOM 811 O O . PRO A 1 107 ? 8.197 7.947 12.937 1.00 94.44 107 PRO A O 1
ATOM 814 N N . GLN A 1 108 ? 6.954 6.805 11.448 1.00 95.69 108 GLN A N 1
ATOM 815 C CA . GLN A 1 108 ? 8.081 6.269 10.655 1.00 95.69 108 GLN A CA 1
ATOM 816 C C . GLN A 1 108 ? 8.258 6.967 9.299 1.00 95.69 108 GLN A C 1
ATOM 818 O O . GLN A 1 108 ? 9.268 6.766 8.616 1.00 95.69 108 GLN A O 1
ATOM 823 N N . LEU A 1 109 ? 7.227 7.696 8.872 1.00 94.94 109 LEU A N 1
ATOM 824 C CA . LEU A 1 109 ? 7.088 8.345 7.573 1.00 94.94 109 LEU A CA 1
ATOM 825 C C . LEU A 1 109 ? 6.322 9.661 7.756 1.00 94.94 109 LEU A C 1
ATOM 827 O O . LEU A 1 109 ? 5.424 9.751 8.599 1.00 94.94 109 LEU A O 1
ATOM 831 N N . ALA A 1 110 ? 6.658 10.663 6.947 1.00 95.56 110 ALA A N 1
ATOM 832 C CA . ALA A 1 110 ? 5.903 11.904 6.858 1.00 95.56 110 ALA A CA 1
ATOM 833 C C . ALA A 1 110 ? 4.711 11.707 5.910 1.00 95.56 110 ALA A C 1
ATOM 835 O O . ALA A 1 110 ? 4.871 11.481 4.711 1.00 95.56 110 ALA A O 1
ATOM 836 N N . PHE A 1 111 ? 3.502 11.757 6.465 1.00 97.56 111 PHE A N 1
ATOM 837 C CA . PHE A 1 111 ? 2.271 11.530 5.714 1.00 97.56 111 PHE A CA 1
ATOM 838 C C . PHE A 1 111 ? 1.488 12.815 5.472 1.00 97.56 111 PHE A C 1
ATOM 840 O O . PHE A 1 111 ? 1.486 13.731 6.298 1.00 97.56 111 PHE A O 1
ATOM 847 N N . HIS A 1 112 ? 0.711 12.826 4.390 1.00 97.69 112 HIS A N 1
ATOM 848 C CA . HIS A 1 112 ? -0.308 13.838 4.153 1.00 97.69 112 HIS A CA 1
ATOM 849 C C . HIS A 1 112 ? -1.256 13.931 5.367 1.00 97.69 112 HIS A C 1
ATOM 851 O O . HIS A 1 112 ? -1.730 12.889 5.836 1.00 97.69 112 HIS A O 1
ATOM 857 N N . PRO A 1 113 ? -1.638 15.134 5.847 1.00 97.56 113 PRO A N 1
ATOM 858 C CA . PRO A 1 113 ? -2.504 15.281 7.022 1.00 97.56 113 PRO A CA 1
ATOM 859 C C . PRO A 1 113 ? -3.824 14.506 6.924 1.00 97.56 113 PRO A C 1
ATOM 861 O O . PRO A 1 113 ? -4.273 13.907 7.902 1.00 97.56 113 PRO A O 1
ATOM 864 N N . ARG A 1 114 ? -4.420 14.465 5.724 1.00 97.19 114 ARG A N 1
ATOM 865 C CA . ARG A 1 114 ? -5.631 13.672 5.454 1.00 97.19 114 ARG A CA 1
ATOM 866 C C . ARG A 1 114 ? -5.396 12.176 5.664 1.00 97.19 114 ARG A C 1
ATOM 868 O O . ARG A 1 114 ? -6.168 11.546 6.376 1.00 97.19 114 ARG A O 1
ATOM 875 N N . PHE A 1 115 ? -4.330 11.619 5.086 1.00 98.00 115 PHE A N 1
ATOM 876 C CA . PHE A 1 115 ? -4.009 10.202 5.253 1.00 98.00 115 PHE A CA 1
ATOM 877 C C . PHE A 1 115 ? -3.692 9.880 6.715 1.00 98.00 115 PHE A C 1
ATOM 879 O O . PHE A 1 115 ? -4.209 8.908 7.259 1.00 98.00 115 PHE A O 1
ATOM 886 N N . LEU A 1 116 ? -2.927 10.744 7.390 1.00 97.75 116 LEU A N 1
ATOM 887 C CA . LEU A 1 116 ? -2.595 10.585 8.804 1.00 97.75 116 LEU A CA 1
ATOM 888 C C . LEU A 1 116 ? -3.842 10.559 9.702 1.00 97.75 116 LEU A C 1
ATOM 890 O O . LEU A 1 116 ? -3.890 9.789 10.658 1.00 97.75 116 LEU A O 1
ATOM 894 N N . ALA A 1 117 ? -4.865 11.367 9.407 1.00 98.12 117 ALA A N 1
ATOM 895 C CA . ALA A 1 117 ? -6.125 11.346 10.150 1.00 98.12 117 ALA A CA 1
ATOM 896 C C . ALA A 1 117 ? -6.847 9.991 10.034 1.00 98.12 117 ALA A C 1
ATOM 898 O O . ALA A 1 117 ? -7.405 9.507 11.019 1.00 98.12 117 ALA A O 1
ATOM 899 N N . ILE A 1 118 ? -6.803 9.360 8.859 1.00 98.44 118 ILE A N 1
ATOM 900 C CA . ILE A 1 118 ? -7.372 8.025 8.630 1.00 98.44 118 ILE A CA 1
ATOM 901 C C . ILE A 1 118 ? -6.530 6.944 9.285 1.00 98.44 118 ILE A C 1
ATOM 903 O O . ILE A 1 118 ? -7.076 6.092 9.985 1.00 98.44 118 ILE A O 1
ATOM 907 N N . LEU A 1 119 ? -5.207 7.029 9.150 1.00 98.50 119 LEU A N 1
ATOM 908 C CA . LEU A 1 119 ? -4.285 6.121 9.816 1.00 98.50 119 LEU A CA 1
ATOM 909 C C . LEU A 1 119 ? -4.503 6.136 11.333 1.00 98.50 119 LEU A C 1
ATOM 911 O O . LEU A 1 119 ? -4.621 5.078 11.933 1.00 98.50 119 LEU A O 1
ATOM 915 N N . ARG A 1 120 ? -4.673 7.312 11.952 1.00 98.38 120 ARG A N 1
ATOM 916 C CA . ARG A 1 120 ? -4.980 7.435 13.389 1.00 98.38 120 ARG A CA 1
ATOM 917 C C . ARG A 1 120 ? -6.275 6.733 13.795 1.00 98.38 120 ARG A C 1
ATOM 919 O O . ARG A 1 120 ? -6.306 6.123 14.858 1.00 98.38 120 ARG A O 1
ATOM 926 N N . LYS A 1 121 ? -7.325 6.788 12.966 1.00 98.62 121 LYS A N 1
ATOM 927 C CA . LYS A 1 121 ? -8.565 6.030 13.217 1.00 98.62 121 LYS A CA 1
ATOM 928 C C . LYS A 1 121 ? -8.309 4.527 13.136 1.00 98.62 121 LYS A C 1
ATOM 930 O O . LYS A 1 121 ? -8.753 3.794 14.011 1.00 98.62 121 LYS A O 1
ATOM 935 N N . LEU A 1 122 ? -7.548 4.077 12.139 1.00 98.56 122 LEU A N 1
ATOM 936 C CA . LEU A 1 122 ? -7.154 2.672 12.015 1.00 98.56 122 LEU A CA 1
ATOM 937 C C . LEU A 1 122 ? -6.254 2.200 13.159 1.00 98.56 122 LEU A C 1
ATOM 939 O O . LEU A 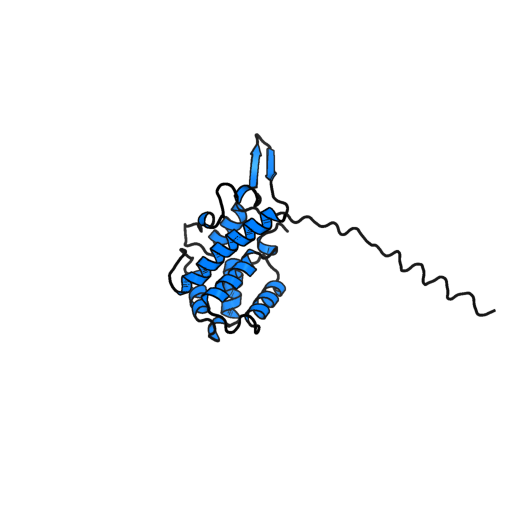1 122 ? -6.349 1.047 13.562 1.00 98.56 122 LEU A O 1
ATOM 943 N N . CYS A 1 123 ? -5.427 3.070 13.736 1.00 98.62 123 CYS A N 1
ATOM 944 C CA . CYS A 1 123 ? -4.584 2.725 14.880 1.00 98.62 123 CYS A CA 1
ATOM 945 C C . CYS A 1 123 ? -5.382 2.339 16.138 1.00 98.62 123 CYS A C 1
ATOM 947 O O . CYS A 1 123 ? -4.806 1.748 17.047 1.00 98.62 123 CYS A O 1
ATOM 949 N N . ALA A 1 124 ? -6.690 2.623 16.187 1.00 98.50 124 ALA A N 1
ATOM 950 C CA . ALA A 1 124 ? -7.588 2.148 17.241 1.00 98.50 124 ALA A CA 1
ATOM 951 C C . ALA A 1 124 ? -8.073 0.699 17.030 1.00 98.50 124 ALA A C 1
ATOM 953 O O . ALA A 1 124 ? -8.838 0.185 17.843 1.00 98.50 124 ALA A O 1
ATOM 954 N N . TRP A 1 125 ? -7.663 0.022 15.953 1.00 98.50 125 TRP A N 1
ATOM 955 C CA . TRP A 1 125 ? -8.003 -1.381 15.713 1.00 98.50 125 TRP A CA 1
ATOM 956 C C . TRP A 1 125 ? -7.592 -2.268 16.908 1.00 98.50 125 TRP A C 1
ATOM 958 O O . TRP A 1 125 ? -6.474 -2.121 17.409 1.00 98.50 125 TRP A O 1
ATOM 968 N N . PRO A 1 126 ? -8.448 -3.199 17.377 1.00 98.19 126 PRO A N 1
ATOM 969 C CA . PRO A 1 126 ? -9.664 -3.715 16.738 1.00 98.19 126 PRO A CA 1
ATOM 970 C C . PRO A 1 126 ? -10.979 -3.032 17.162 1.00 98.19 126 PRO A C 1
ATOM 972 O O . PRO A 1 126 ? -12.034 -3.662 17.105 1.00 98.19 126 PRO A O 1
ATOM 975 N N . ALA A 1 127 ? -10.958 -1.771 17.603 1.00 98.50 127 ALA A N 1
ATOM 976 C CA . ALA A 1 127 ? -12.186 -1.070 17.977 1.00 98.50 127 ALA A CA 1
ATOM 977 C C . ALA A 1 127 ? -13.198 -0.992 16.805 1.00 98.50 127 ALA A C 1
ATOM 979 O O . ALA A 1 127 ? -12.780 -0.850 15.646 1.00 98.50 127 ALA A O 1
ATOM 980 N N . PRO A 1 128 ? -14.521 -1.059 17.068 1.00 98.19 128 PRO A N 1
ATOM 981 C CA . PRO A 1 128 ? -15.552 -1.014 16.026 1.00 98.19 128 PRO A CA 1
ATOM 982 C C . PRO A 1 128 ? -15.465 0.209 15.104 1.00 98.19 128 PRO A C 1
ATOM 984 O O . PRO A 1 128 ? -15.755 0.110 13.914 1.00 98.19 128 PRO A O 1
ATOM 987 N N . GLU A 1 129 ? -15.021 1.357 15.616 1.00 98.06 129 GLU A N 1
ATOM 988 C CA . GLU A 1 129 ? -14.878 2.595 14.848 1.00 98.06 129 GLU A CA 1
ATOM 989 C C . GLU A 1 129 ? -13.802 2.467 13.759 1.00 98.06 129 GLU A C 1
ATOM 991 O O . GLU A 1 129 ? -13.996 2.934 12.633 1.00 98.06 129 GLU A O 1
ATOM 996 N N . ALA A 1 130 ? -12.695 1.781 14.066 1.00 98.50 130 ALA A N 1
ATOM 997 C CA . ALA A 1 130 ? -11.623 1.479 13.115 1.00 98.50 130 ALA A CA 1
ATOM 998 C C . ALA A 1 130 ? -12.064 0.461 12.045 1.00 98.50 130 ALA A C 1
ATOM 1000 O O . ALA A 1 130 ? -11.534 0.462 10.937 1.00 98.50 130 ALA A O 1
ATOM 1001 N N . GLN A 1 131 ? -13.053 -0.378 12.369 1.00 98.56 131 GLN A N 1
ATOM 1002 C CA . GLN A 1 131 ? -13.663 -1.376 11.478 1.00 98.56 131 GLN A CA 1
ATOM 1003 C C . GLN A 1 131 ? -14.812 -0.815 10.628 1.00 98.56 131 GLN A C 1
ATOM 1005 O O . GLN A 1 131 ? -15.419 -1.551 9.851 1.00 98.56 131 GLN A O 1
ATOM 1010 N N . SER A 1 132 ? -15.144 0.469 10.775 1.00 98.56 132 SER A N 1
ATOM 1011 C CA . SER A 1 132 ? -16.249 1.073 10.034 1.00 98.56 132 SER A CA 1
ATOM 1012 C C . SER A 1 132 ? -15.963 1.153 8.530 1.00 98.56 132 SER A C 1
ATOM 1014 O O . SER A 1 132 ? -14.840 1.429 8.101 1.00 98.56 132 SER A O 1
ATOM 1016 N N . GLU A 1 133 ? -17.016 0.980 7.722 1.00 98.44 133 GLU A N 1
ATOM 1017 C CA . GLU A 1 133 ? -16.960 1.083 6.255 1.00 98.44 133 GLU A CA 1
ATOM 1018 C C . GLU A 1 133 ? -16.272 2.378 5.805 1.00 98.44 133 GLU A C 1
ATOM 1020 O O . GLU A 1 133 ? -15.391 2.351 4.952 1.00 98.44 133 GLU A O 1
ATOM 1025 N N . ALA A 1 134 ? -16.625 3.510 6.423 1.00 98.38 134 ALA A N 1
ATOM 1026 C CA . ALA A 1 134 ? -16.079 4.816 6.068 1.00 98.38 134 ALA A CA 1
ATOM 1027 C C . ALA A 1 134 ? -14.551 4.886 6.241 1.00 98.38 134 ALA A C 1
ATOM 1029 O O . ALA A 1 134 ? -13.860 5.400 5.365 1.00 98.38 134 ALA A O 1
ATOM 1030 N N . VAL A 1 135 ? -14.015 4.345 7.343 1.00 98.62 135 VAL A N 1
ATOM 1031 C CA . VAL A 1 135 ? -12.566 4.338 7.608 1.00 98.62 135 VAL A CA 1
ATOM 1032 C C . VAL A 1 135 ? -11.843 3.412 6.634 1.00 98.62 135 VAL A C 1
ATOM 1034 O O . VAL A 1 135 ? -10.836 3.804 6.045 1.00 98.62 135 VAL A O 1
ATOM 1037 N N . LEU A 1 136 ? -12.376 2.207 6.427 1.00 98.62 136 LEU A N 1
ATOM 1038 C CA . LEU A 1 136 ? -11.791 1.214 5.529 1.00 98.62 136 LEU A CA 1
ATOM 1039 C C . LEU A 1 136 ? -11.798 1.684 4.070 1.00 98.62 136 LEU A C 1
ATOM 1041 O O . LEU A 1 136 ? -10.803 1.519 3.366 1.00 98.62 136 LEU A O 1
ATOM 1045 N N . LEU A 1 137 ? -12.893 2.300 3.618 1.00 98.12 137 LEU A N 1
ATOM 1046 C CA . LEU A 1 137 ? -13.019 2.832 2.262 1.00 98.12 137 LEU A CA 1
ATOM 1047 C C . LEU A 1 137 ? -12.087 4.022 2.028 1.00 98.12 137 LEU A C 1
ATOM 1049 O O . LEU A 1 137 ? -11.422 4.088 0.994 1.00 98.12 137 LEU A O 1
ATOM 1053 N N . GLU A 1 138 ? -11.990 4.943 2.990 1.00 98.19 138 GLU A N 1
ATOM 1054 C CA . GLU A 1 138 ? -11.099 6.093 2.850 1.00 98.19 138 GLU A CA 1
ATOM 1055 C C . GLU A 1 138 ? -9.622 5.678 2.878 1.00 98.19 138 GLU A C 1
ATOM 1057 O O . GLU A 1 138 ? -8.813 6.228 2.125 1.00 98.19 138 GLU A O 1
ATOM 1062 N N . PHE A 1 139 ? -9.263 4.667 3.676 1.00 98.50 139 PHE A N 1
ATOM 1063 C CA . PHE A 1 139 ? -7.921 4.089 3.650 1.00 98.50 139 PHE A CA 1
ATOM 1064 C C . PHE A 1 139 ? -7.609 3.439 2.300 1.00 98.50 139 PHE A C 1
ATOM 1066 O O . PHE A 1 139 ? -6.579 3.746 1.696 1.00 98.50 139 PHE A O 1
ATOM 1073 N N . TRP A 1 140 ? -8.527 2.611 1.789 1.00 98.19 140 TRP A N 1
ATOM 1074 C CA . TRP A 1 140 ? -8.404 2.002 0.469 1.00 98.19 140 TRP A CA 1
ATOM 1075 C C . TRP A 1 140 ? -8.186 3.056 -0.616 1.00 98.19 140 TRP A C 1
ATOM 1077 O O . TRP A 1 140 ? -7.210 2.972 -1.355 1.00 98.19 140 TRP A O 1
ATOM 1087 N N . TRP A 1 141 ? -9.032 4.087 -0.693 1.00 97.25 141 TRP A N 1
ATOM 1088 C CA . TRP A 1 141 ? -8.887 5.140 -1.702 1.00 97.25 141 TRP A CA 1
ATOM 1089 C C . TRP A 1 141 ? -7.621 5.973 -1.538 1.00 97.25 141 TRP A C 1
ATOM 1091 O O . TRP A 1 141 ? -7.045 6.384 -2.544 1.00 97.25 141 TRP A O 1
ATOM 1101 N N . SER A 1 142 ? -7.158 6.191 -0.308 1.00 97.25 142 SER A N 1
ATOM 1102 C CA . SER A 1 142 ? -5.913 6.922 -0.077 1.00 97.25 142 SER A CA 1
ATOM 1103 C C . SER A 1 142 ? -4.702 6.188 -0.654 1.00 97.25 142 SER A C 1
ATOM 1105 O O . SER A 1 142 ? -3.766 6.836 -1.095 1.00 97.25 142 SER A O 1
ATOM 1107 N N . VAL A 1 143 ? -4.707 4.854 -0.708 1.00 97.00 143 VAL A N 1
ATOM 1108 C CA . VAL A 1 143 ? -3.572 4.084 -1.246 1.00 97.00 143 VAL A CA 1
ATOM 1109 C C . VAL A 1 143 ? -3.833 3.624 -2.688 1.00 97.00 143 VAL A C 1
ATOM 1111 O O . VAL A 1 143 ? -3.037 3.910 -3.582 1.00 97.00 143 VAL A O 1
ATOM 1114 N N . MET A 1 144 ? -4.969 2.971 -2.953 1.00 95.56 144 MET A N 1
ATOM 1115 C CA . MET A 1 144 ? -5.356 2.428 -4.266 1.00 95.56 144 MET A CA 1
ATOM 1116 C C . MET A 1 144 ? -5.781 3.505 -5.276 1.00 95.56 144 MET A C 1
ATOM 1118 O O . MET A 1 144 ? -5.619 3.330 -6.486 1.00 95.56 144 MET A O 1
ATOM 1122 N N . GLY A 1 145 ? -6.371 4.607 -4.805 1.00 91.38 145 GLY A N 1
ATOM 1123 C CA . GLY A 1 145 ? -7.095 5.550 -5.657 1.00 91.38 145 GLY A CA 1
ATOM 1124 C C . GLY A 1 145 ? -8.311 4.912 -6.346 1.00 91.38 145 GLY A C 1
ATOM 1125 O O . GLY A 1 145 ? -8.922 3.972 -5.837 1.00 91.38 145 GLY A O 1
ATOM 1126 N N . HIS A 1 146 ? -8.644 5.403 -7.542 1.00 87.25 146 HIS A N 1
ATOM 1127 C CA . HIS A 1 146 ? -9.734 4.884 -8.386 1.00 87.25 146 HIS A CA 1
ATOM 1128 C C . HIS A 1 146 ? -9.279 3.769 -9.349 1.00 87.25 146 HIS A C 1
ATOM 1130 O O . HIS A 1 146 ? -9.942 3.483 -10.346 1.00 87.25 146 HIS A O 1
ATOM 1136 N N . ASN A 1 147 ? -8.126 3.145 -9.087 1.00 81.75 147 ASN A N 1
ATOM 1137 C CA . ASN A 1 147 ? -7.509 2.206 -10.023 1.00 81.75 147 ASN A CA 1
ATOM 1138 C C . ASN A 1 147 ? -8.221 0.844 -10.085 1.00 81.75 147 ASN A C 1
ATOM 1140 O O . ASN A 1 147 ? -8.178 0.190 -11.132 1.00 81.75 147 ASN A O 1
ATOM 1144 N N . ALA A 1 148 ? -8.890 0.431 -9.006 1.00 89.88 148 ALA A N 1
ATOM 1145 C CA . ALA A 1 148 ? -9.511 -0.884 -8.862 1.00 89.88 148 ALA A CA 1
ATOM 1146 C C . ALA A 1 148 ? -11.054 -0.806 -8.834 1.00 89.88 148 ALA A C 1
ATOM 1148 O O . ALA A 1 148 ? -11.608 0.167 -8.317 1.00 89.88 148 ALA A O 1
ATOM 1149 N N . PRO A 1 149 ? -11.768 -1.819 -9.362 1.00 93.56 149 PRO A N 1
ATOM 1150 C CA . PRO A 1 149 ? -13.226 -1.870 -9.308 1.00 93.56 149 PRO A CA 1
ATOM 1151 C C . PRO A 1 149 ? -13.735 -2.121 -7.880 1.00 93.56 149 PRO A C 1
ATOM 1153 O O . PRO A 1 149 ? -13.057 -2.745 -7.067 1.00 93.56 149 PRO A O 1
ATOM 1156 N N . GLN A 1 150 ? -14.978 -1.715 -7.596 1.00 94.62 150 GLN A N 1
ATOM 1157 C CA . GLN A 1 150 ? -15.590 -1.800 -6.258 1.00 94.62 150 GLN A CA 1
ATOM 1158 C C . GLN A 1 150 ? -15.557 -3.211 -5.642 1.00 94.62 150 GLN A C 1
ATOM 1160 O O . GLN A 1 150 ? -15.445 -3.356 -4.427 1.00 94.62 150 GLN A O 1
ATOM 1165 N N . ARG A 1 151 ? -15.620 -4.260 -6.472 1.00 96.44 151 ARG A N 1
ATOM 1166 C CA . ARG A 1 151 ? -15.535 -5.655 -6.010 1.00 96.44 151 ARG A CA 1
ATOM 1167 C C . ARG A 1 151 ? -14.205 -5.989 -5.322 1.00 96.44 151 ARG A C 1
ATOM 1169 O O . ARG A 1 151 ? -14.204 -6.809 -4.414 1.00 96.44 151 ARG A O 1
ATOM 1176 N N . GLU A 1 152 ? -13.102 -5.353 -5.729 1.00 96.94 152 GLU A N 1
ATOM 1177 C CA . GLU A 1 152 ? -11.783 -5.560 -5.111 1.00 96.94 152 GLU A CA 1
ATOM 1178 C C . GLU A 1 152 ? -11.763 -4.990 -3.697 1.00 96.94 152 GLU A C 1
ATOM 1180 O O . GLU A 1 152 ? -11.303 -5.650 -2.771 1.00 96.94 152 GLU A O 1
ATOM 1185 N N . TYR A 1 153 ? -12.336 -3.795 -3.520 1.00 97.75 153 TYR A N 1
ATOM 1186 C CA . TYR A 1 153 ? -12.499 -3.199 -2.199 1.00 97.75 153 TYR A CA 1
ATOM 1187 C C . TYR A 1 153 ? -13.372 -4.076 -1.294 1.00 97.75 153 TYR A C 1
ATOM 1189 O O . TYR A 1 153 ? -12.993 -4.330 -0.155 1.00 97.75 153 TYR A O 1
ATOM 1197 N N . ALA A 1 154 ? -14.510 -4.572 -1.795 1.00 98.25 154 ALA A N 1
ATOM 1198 C CA . ALA A 1 154 ? -15.395 -5.436 -1.014 1.00 98.25 154 ALA A CA 1
ATOM 1199 C C . ALA A 1 154 ? -14.677 -6.715 -0.549 1.00 98.25 154 ALA A C 1
ATOM 1201 O O . ALA A 1 154 ? -14.710 -7.035 0.636 1.00 98.25 154 ALA A O 1
ATOM 1202 N N . ALA A 1 155 ? -13.956 -7.392 -1.452 1.00 98.19 155 ALA A N 1
ATOM 1203 C CA . ALA A 1 155 ? -13.181 -8.585 -1.113 1.00 98.19 155 ALA A CA 1
ATOM 1204 C C . ALA A 1 155 ? -12.069 -8.291 -0.090 1.00 98.19 155 ALA A C 1
ATOM 1206 O O . ALA A 1 155 ? -11.906 -9.031 0.881 1.00 98.19 155 ALA A O 1
ATOM 1207 N N . TRP A 1 156 ? -11.331 -7.192 -0.277 1.00 98.25 156 TRP A N 1
ATOM 1208 C CA . TRP A 1 156 ? -10.305 -6.736 0.661 1.00 98.25 156 TRP A CA 1
ATOM 1209 C C . TRP A 1 156 ? -10.894 -6.439 2.047 1.00 98.25 156 TRP A C 1
ATOM 1211 O O . TRP A 1 156 ? -10.400 -6.947 3.052 1.00 98.25 156 TRP A O 1
ATOM 1221 N N . ARG A 1 157 ? -11.990 -5.676 2.114 1.00 98.50 157 ARG A N 1
ATOM 1222 C CA . ARG A 1 157 ? -12.677 -5.327 3.362 1.00 98.50 157 ARG A CA 1
ATOM 1223 C C . ARG A 1 157 ? -13.138 -6.579 4.103 1.00 98.50 157 ARG A C 1
ATOM 1225 O O . ARG A 1 157 ? -12.848 -6.728 5.289 1.00 98.50 157 ARG A O 1
ATOM 1232 N N . ASP A 1 158 ? -13.832 -7.478 3.409 1.00 98.56 158 ASP A N 1
ATOM 1233 C CA . ASP A 1 158 ? -14.412 -8.680 4.009 1.00 98.56 158 ASP A CA 1
ATOM 1234 C C . ASP A 1 158 ? -13.321 -9.617 4.552 1.00 98.56 158 ASP A C 1
ATOM 1236 O O . ASP A 1 158 ? -13.494 -10.220 5.612 1.00 98.56 158 ASP A O 1
ATOM 1240 N N . PHE A 1 159 ? -12.158 -9.677 3.893 1.00 98.31 159 PHE A N 1
ATOM 1241 C CA . PHE A 1 159 ? -10.993 -10.406 4.396 1.00 98.31 159 PHE A CA 1
ATOM 1242 C C . PHE A 1 159 ? -10.489 -9.852 5.740 1.00 98.31 159 PHE A C 1
ATOM 1244 O O . PHE A 1 159 ? -10.256 -10.624 6.674 1.00 98.31 159 PHE A O 1
ATOM 1251 N N . PHE A 1 160 ? -10.358 -8.527 5.872 1.00 98.44 160 PHE A N 1
ATOM 1252 C CA . PHE A 1 160 ? -9.854 -7.902 7.102 1.00 98.44 160 PHE A CA 1
ATOM 1253 C C . PHE A 1 160 ? -10.881 -7.848 8.239 1.00 98.44 160 PHE A C 1
ATOM 1255 O O . PHE A 1 160 ? -10.503 -7.925 9.409 1.00 98.44 160 PHE A O 1
ATOM 1262 N N . LEU A 1 161 ? -12.174 -7.780 7.914 1.00 98.44 161 LEU A N 1
ATOM 1263 C CA . LEU A 1 161 ? -13.265 -7.932 8.884 1.00 98.44 161 LEU A CA 1
ATOM 1264 C C . LEU A 1 161 ? -13.532 -9.399 9.258 1.00 98.44 161 LEU A C 1
ATOM 1266 O O . LEU A 1 161 ? -14.271 -9.674 10.207 1.00 98.44 161 LEU A O 1
ATOM 1270 N N . GLY A 1 162 ? -12.929 -10.343 8.535 1.00 98.00 162 GLY A N 1
ATOM 1271 C CA . GLY A 1 162 ? -13.022 -11.767 8.804 1.00 98.00 162 GLY A CA 1
ATOM 1272 C C . GLY A 1 162 ? -12.260 -12.211 10.063 1.00 98.00 162 GLY A C 1
ATOM 1273 O O . GLY A 1 162 ? -11.465 -11.457 10.636 1.00 98.00 162 GLY A O 1
ATOM 1274 N N . PRO A 1 163 ? -12.450 -13.474 10.491 1.00 96.81 163 PRO A N 1
ATOM 1275 C CA . PRO A 1 163 ? -11.859 -14.009 11.723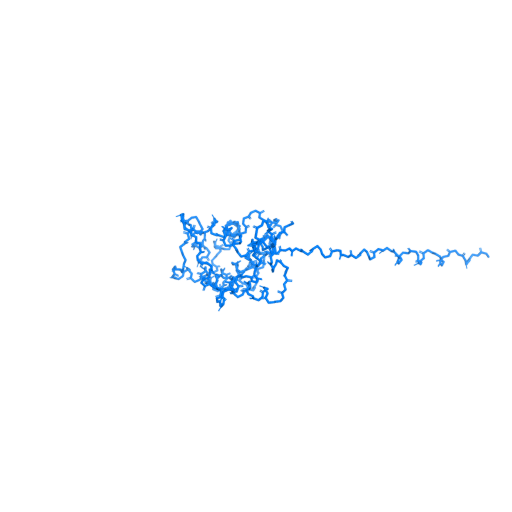 1.00 96.81 163 PRO A CA 1
ATOM 1276 C C . PRO A 1 163 ? -10.331 -13.901 11.786 1.00 96.81 163 PRO A C 1
ATOM 1278 O O . PRO A 1 163 ? -9.765 -13.807 12.871 1.00 96.81 163 PRO A O 1
ATOM 1281 N N . SER A 1 164 ? -9.662 -13.889 10.629 1.00 95.38 164 SER A N 1
ATOM 1282 C CA . SER A 1 164 ? -8.204 -13.861 10.538 1.00 95.38 164 SER A CA 1
ATOM 1283 C C . SER A 1 164 ? -7.586 -12.573 11.074 1.00 95.38 164 SER A C 1
ATOM 1285 O O . SER A 1 164 ? -6.524 -12.660 11.680 1.00 95.38 164 SER A O 1
ATOM 1287 N N . TYR A 1 165 ? -8.215 -11.408 10.868 1.00 97.19 165 TYR A N 1
ATOM 1288 C CA . TYR A 1 165 ? -7.624 -10.094 11.179 1.00 97.19 165 TYR A CA 1
ATOM 1289 C C . TYR A 1 165 ? -8.450 -9.233 12.137 1.00 97.19 165 TYR A C 1
ATOM 1291 O O . TYR A 1 165 ? -7.893 -8.344 12.783 1.00 97.19 165 TYR A O 1
ATOM 1299 N N . ARG A 1 166 ? -9.747 -9.520 12.303 1.00 96.50 166 ARG A N 1
ATOM 1300 C CA . ARG A 1 166 ? -10.660 -8.693 13.103 1.00 96.50 166 ARG A CA 1
ATOM 1301 C C . ARG A 1 166 ? -10.180 -8.412 14.529 1.00 96.50 166 ARG A C 1
ATOM 1303 O O . ARG A 1 166 ? -10.459 -7.342 15.050 1.00 96.50 166 ARG A O 1
ATOM 1310 N N . GLY A 1 167 ? -9.482 -9.358 15.157 1.00 97.50 167 GLY A N 1
ATOM 1311 C CA . GLY A 1 167 ? -8.962 -9.227 16.525 1.00 97.50 167 GLY A CA 1
ATOM 1312 C C . GLY A 1 167 ? -7.448 -9.019 16.634 1.00 97.50 167 GLY A C 1
ATOM 1313 O O . GLY A 1 167 ? -6.926 -9.057 17.744 1.00 97.50 167 GLY A O 1
ATOM 1314 N N . ARG A 1 168 ? -6.724 -8.861 15.517 1.00 98.19 168 ARG A N 1
ATOM 1315 C CA . ARG A 1 168 ? -5.257 -8.727 15.537 1.00 98.19 168 ARG A CA 1
ATOM 1316 C C . ARG A 1 168 ? -4.805 -7.333 15.988 1.00 98.19 168 ARG A C 1
ATOM 1318 O O . ARG A 1 168 ? -5.594 -6.393 15.928 1.00 98.19 168 ARG A O 1
ATOM 1325 N N . PRO A 1 169 ? -3.537 -7.161 16.406 1.00 98.31 169 PRO A N 1
ATOM 1326 C CA . PRO A 1 169 ? -2.984 -5.844 16.711 1.00 98.31 169 PRO A CA 1
ATOM 1327 C C . PRO A 1 169 ? -3.080 -4.871 15.527 1.00 98.31 169 PRO A C 1
ATOM 1329 O O . PRO A 1 169 ? -2.943 -5.270 14.365 1.00 98.31 169 PRO A O 1
ATOM 1332 N N . ALA A 1 170 ? -3.257 -3.578 15.822 1.00 98.31 170 ALA A N 1
ATOM 1333 C CA . ALA A 1 170 ? -3.394 -2.535 14.805 1.00 98.31 170 ALA A CA 1
ATOM 1334 C C . ALA A 1 170 ? -2.205 -2.482 13.836 1.00 98.31 170 ALA A C 1
ATOM 1336 O O . ALA A 1 170 ? -2.407 -2.522 12.627 1.00 98.31 170 ALA A O 1
ATOM 1337 N N . ALA A 1 171 ? -0.969 -2.455 14.347 1.00 98.38 171 ALA A N 1
ATOM 1338 C CA . ALA A 1 171 ? 0.228 -2.338 13.509 1.00 98.38 171 ALA A CA 1
ATOM 1339 C C . ALA A 1 171 ? 0.357 -3.493 12.499 1.00 98.38 171 ALA A C 1
ATOM 1341 O O . ALA A 1 171 ? 0.633 -3.258 11.323 1.00 98.38 171 ALA A O 1
ATOM 1342 N N . GLU A 1 172 ? 0.099 -4.730 12.934 1.00 98.38 172 GLU A N 1
ATOM 1343 C CA . GLU A 1 172 ? 0.117 -5.911 12.063 1.00 98.38 172 GLU A CA 1
ATOM 1344 C C . GLU A 1 172 ? -0.994 -5.845 11.008 1.00 98.38 172 GLU A C 1
ATOM 1346 O O . GLU A 1 172 ? -0.759 -6.096 9.825 1.00 98.38 172 GLU A O 1
ATOM 1351 N N . THR A 1 173 ? -2.201 -5.470 11.432 1.00 98.62 173 THR A N 1
ATOM 1352 C CA . THR A 1 173 ? -3.369 -5.405 10.552 1.00 98.62 173 THR A CA 1
ATOM 1353 C C . THR A 1 173 ? -3.207 -4.319 9.495 1.00 98.62 173 THR A C 1
ATOM 1355 O O . THR A 1 173 ? -3.414 -4.582 8.316 1.00 98.62 173 THR A O 1
ATOM 1358 N N . ILE A 1 174 ? -2.761 -3.124 9.886 1.00 98.69 174 ILE A N 1
ATOM 1359 C CA . ILE A 1 174 ? -2.516 -1.999 8.975 1.00 98.69 174 ILE A CA 1
ATOM 1360 C C . ILE A 1 174 ? -1.380 -2.322 8.004 1.00 98.69 174 ILE A C 1
ATOM 1362 O O . ILE A 1 174 ? -1.481 -1.986 6.824 1.00 98.69 174 ILE A O 1
ATOM 1366 N N . ALA A 1 175 ? -0.320 -3.001 8.453 1.00 98.75 175 ALA A N 1
ATOM 1367 C CA . ALA A 1 175 ? 0.733 -3.458 7.552 1.00 98.75 175 ALA A CA 1
ATOM 1368 C C . ALA A 1 175 ? 0.177 -4.449 6.515 1.00 98.75 175 ALA A C 1
ATOM 1370 O O . ALA A 1 175 ? 0.378 -4.270 5.316 1.00 98.75 175 ALA A O 1
ATOM 1371 N N . ALA A 1 176 ? -0.603 -5.447 6.934 1.00 98.62 176 ALA A N 1
ATOM 1372 C CA . ALA A 1 176 ? -1.225 -6.388 6.004 1.00 98.62 176 ALA A CA 1
ATOM 1373 C C . ALA A 1 176 ? -2.209 -5.697 5.035 1.00 98.62 176 ALA A C 1
ATOM 1375 O O . ALA A 1 176 ? -2.183 -5.951 3.829 1.00 98.62 176 ALA A O 1
ATOM 1376 N N . MET A 1 177 ? -3.035 -4.776 5.533 1.00 98.75 177 MET A N 1
ATOM 1377 C CA . MET A 1 177 ? -3.929 -3.940 4.726 1.00 98.75 177 MET A CA 1
ATOM 1378 C C . MET A 1 177 ? -3.158 -3.128 3.684 1.00 98.75 177 MET A C 1
ATOM 1380 O O . MET A 1 177 ? -3.525 -3.125 2.513 1.00 98.75 177 MET A O 1
ATOM 1384 N N . THR A 1 178 ? -2.070 -2.476 4.092 1.00 98.69 178 THR A N 1
ATOM 1385 C CA . THR A 1 178 ? -1.228 -1.679 3.194 1.00 98.69 178 THR A CA 1
ATOM 1386 C C . THR A 1 178 ? -0.605 -2.558 2.116 1.00 98.69 178 THR A C 1
ATOM 1388 O O . THR A 1 178 ? -0.726 -2.241 0.938 1.00 98.69 178 THR A O 1
ATOM 1391 N N . LEU A 1 179 ? 0.009 -3.683 2.501 1.00 98.69 179 LEU A N 1
ATOM 1392 C CA . LEU A 1 179 ? 0.682 -4.593 1.573 1.00 98.69 179 LEU A CA 1
ATOM 1393 C C . LEU A 1 179 ? -0.288 -5.191 0.550 1.00 98.69 179 LEU A C 1
ATOM 1395 O O . LEU A 1 179 ? 0.021 -5.257 -0.634 1.00 98.69 179 LEU A O 1
ATOM 1399 N N . THR A 1 180 ? -1.473 -5.616 0.989 1.00 98.19 180 THR A N 1
ATOM 1400 C CA . THR A 1 180 ? -2.488 -6.180 0.083 1.00 98.19 180 THR A CA 1
ATOM 1401 C C . THR A 1 180 ? -2.984 -5.157 -0.938 1.00 98.19 180 THR A C 1
ATOM 1403 O O . THR A 1 180 ? -3.214 -5.519 -2.091 1.00 98.19 180 THR A O 1
ATOM 1406 N N . ILE A 1 181 ? -3.094 -3.879 -0.557 1.00 98.12 181 ILE A N 1
ATOM 1407 C CA . ILE A 1 181 ? -3.411 -2.801 -1.499 1.00 98.12 181 ILE A CA 1
ATOM 1408 C C . ILE A 1 181 ? -2.238 -2.552 -2.450 1.00 98.12 181 ILE A C 1
ATOM 1410 O O . ILE A 1 181 ? -2.442 -2.469 -3.661 1.00 98.12 181 ILE A O 1
ATOM 1414 N N . THR A 1 182 ? -1.011 -2.433 -1.936 1.00 97.62 182 THR A N 1
ATOM 1415 C CA . THR A 1 182 ? 0.144 -2.077 -2.770 1.00 97.62 182 THR A CA 1
ATOM 1416 C C . THR A 1 182 ? 0.573 -3.193 -3.718 1.00 97.62 182 THR A C 1
ATOM 1418 O O . THR A 1 182 ? 1.080 -2.905 -4.796 1.00 97.62 182 THR A O 1
ATOM 1421 N N . MET A 1 183 ? 0.306 -4.452 -3.366 1.00 97.44 183 MET A N 1
ATOM 1422 C CA . MET A 1 183 ? 0.511 -5.618 -4.232 1.00 97.44 183 MET A CA 1
ATOM 1423 C C . MET A 1 183 ? -0.659 -5.887 -5.186 1.00 97.44 183 MET A C 1
ATOM 1425 O O . MET A 1 183 ? -0.614 -6.847 -5.958 1.00 97.44 183 MET A O 1
ATOM 1429 N N . ASN A 1 184 ? -1.724 -5.081 -5.151 1.00 96.38 184 ASN A N 1
ATOM 1430 C CA . ASN A 1 184 ? -2.875 -5.309 -6.010 1.00 96.38 184 ASN A CA 1
ATOM 1431 C C . ASN A 1 184 ? -2.500 -5.090 -7.496 1.00 96.38 184 ASN A C 1
ATOM 1433 O O . ASN A 1 184 ? -1.922 -4.049 -7.833 1.00 96.38 184 ASN A O 1
ATOM 1437 N N . PRO A 1 185 ? -2.876 -6.004 -8.415 1.00 94.31 185 PRO A N 1
ATOM 1438 C CA . PRO A 1 185 ? -2.567 -5.876 -9.841 1.00 94.31 185 PRO A CA 1
ATOM 1439 C C . PRO A 1 185 ? -3.054 -4.569 -10.480 1.00 94.31 185 PRO A C 1
ATOM 1441 O O . PRO A 1 185 ? -2.378 -4.029 -11.351 1.00 94.31 185 PRO A O 1
ATOM 1444 N N . TYR A 1 186 ? -4.188 -4.021 -10.027 1.00 94.56 186 TYR A N 1
ATOM 1445 C CA . TYR A 1 186 ? -4.716 -2.745 -10.521 1.00 94.56 186 TYR A CA 1
ATOM 1446 C C . TYR A 1 186 ? -3.822 -1.550 -10.168 1.00 94.56 186 TYR A C 1
ATOM 1448 O O . TYR A 1 186 ? -3.867 -0.523 -10.854 1.00 94.56 186 TYR A O 1
ATOM 1456 N N . LEU A 1 187 ? -3.015 -1.668 -9.109 1.00 94.25 187 LEU A N 1
ATOM 1457 C CA . LEU A 1 187 ? -2.000 -0.680 -8.776 1.00 94.25 187 LEU A CA 1
ATOM 1458 C C . LEU A 1 187 ? -0.711 -0.935 -9.561 1.00 94.25 187 LEU A C 1
ATOM 1460 O O . LEU A 1 187 ? -0.218 0.001 -10.185 1.00 94.25 187 LEU A O 1
ATOM 1464 N N . LEU A 1 188 ? -0.196 -2.170 -9.549 1.00 92.94 188 LEU A N 1
ATOM 1465 C CA . LEU A 1 188 ? 1.144 -2.505 -10.047 1.00 92.94 188 LEU A CA 1
ATOM 1466 C C . LEU A 1 188 ? 1.272 -2.588 -11.571 1.00 92.94 188 LEU A C 1
ATOM 1468 O O . LEU A 1 188 ? 2.357 -2.343 -12.101 1.00 92.94 188 LEU A O 1
ATOM 1472 N N . LEU A 1 189 ? 0.206 -2.961 -12.277 1.00 91.94 189 LEU A N 1
ATOM 1473 C CA . LEU A 1 189 ? 0.270 -3.311 -13.694 1.00 91.94 189 LEU A CA 1
ATOM 1474 C C . LEU A 1 189 ? -0.375 -2.245 -14.584 1.00 91.94 189 LEU A C 1
ATOM 1476 O O . LEU A 1 189 ? -1.311 -1.544 -14.190 1.00 91.94 189 LEU A O 1
ATOM 1480 N N . HIS A 1 190 ? 0.118 -2.138 -15.815 1.00 85.19 190 HIS A N 1
ATOM 1481 C CA . HIS A 1 190 ? -0.598 -1.474 -16.896 1.00 85.19 190 HIS A CA 1
ATOM 1482 C C . HIS A 1 190 ? -1.868 -2.263 -17.242 1.00 85.19 190 HIS A C 1
ATOM 1484 O O . HIS A 1 190 ? -1.855 -3.498 -17.266 1.00 85.19 190 HIS A O 1
ATOM 1490 N N . LYS A 1 191 ? -2.951 -1.525 -17.499 1.00 68.94 191 LYS A N 1
ATOM 1491 C CA . LYS A 1 191 ? -4.211 -2.060 -18.023 1.00 68.94 191 LYS A CA 1
ATOM 1492 C C . LYS A 1 191 ? -4.139 -2.221 -19.534 1.00 68.94 191 LYS A C 1
ATOM 1494 O O . LYS A 1 191 ? -3.519 -1.340 -20.169 1.00 68.94 191 LYS A O 1
#

Radius of gyration: 22.56 Å; Cα contacts (8 Å, |Δi|>4): 233; chains: 1; bounding box: 58×68×56 Å

Nearest PDB structures (foldseek):
  7uow-assembly1_C  TM=2.139E-01  e=7.277E+00  Severe acute respiratory syndrome coronavirus

pLDDT: mean 88.39, std 15.74, range [46.84, 98.75]

Secondary structure (DSSP, 8-state):
--SSSTTSSSSGGGGS---------PPB--HHHHHHHHHHHHBPTT-----GGGSSSTTGGGGG-EEEEETTEEEEES-S--HHHHHHHHHHHHHHHHHHHHTTTS--S-B-HHHHHHHHHHTTTTSTTTTSHHHHHHHHHHHHTTSS-HHHHHHHHHHHHSTTTTTS-HHHHHHHHHHHHHT-HHHHB--

Solvent-accessible surface area (backbone atoms only — not comparable to full-atom values): 10871 Å² total; per-residue (Å²): 145,87,88,86,76,84,80,73,76,73,70,72,72,79,72,75,68,83,64,77,76,75,73,74,79,55,29,40,60,14,44,69,51,52,48,48,55,46,16,76,52,33,19,27,90,98,49,70,56,80,60,67,85,31,47,94,53,87,77,54,59,55,46,38,11,36,81,46,73,62,90,92,46,78,47,77,40,52,24,63,84,43,76,67,38,52,48,51,53,50,52,22,42,45,46,50,14,43,40,60,13,44,34,67,84,50,78,69,69,71,48,16,71,70,49,45,56,47,50,57,44,40,48,51,30,60,40,70,72,31,69,29,68,70,50,49,50,52,50,46,41,47,67,49,48,87,57,58,61,72,68,56,54,51,55,54,48,52,53,46,68,26,89,87,35,40,78,40,59,25,38,64,46,43,14,51,54,43,30,57,49,65,69,28,61,57,64,43,32,50,132

Foldseek 3Di:
DPDPDPPPVPPVPPPPDPPPPPVPQWFFPAPVLLQVLLQVQKAAPPDGWPLVVQQPDPPLSLLQWDWDDDPPDTDIPNRGDDPSNVVRLLSSQLSVLLQLLCCLPPNSHHTYPQLVVLSVQLQPPLDVSNLDPVSLVSNLCSNQNPLDDPVLSVVLSCVCCDPVNSHDHSSVSSSVSSSSSSPDCSSTTDD

=== Feature glossary ===
Each block in this record encodes a different view of the same protein. In brief:

Predicted aligned error. PAE(i, j) answers: if I align the predicted and true structures on residue i, how far off (in Å) do I expect residue j to be? A block-diagonal PAE matrix with low values on the blocks and high values off-diagonal is the signature of a multi-domain protein with confidently predicted domains but uncertain inter-domain orientation.

Contact-map, Ramachandran, and PAE plots. Plot images: a contact map (which residues are close in 3D, as an N×N binary image), a Ramachandran scatter (backbone torsion angles, revealing secondary-structure composition at a glance), and — for AlphaFold structures — a PAE heatmap (pairwise prediction confidence).

Backbone torsions (φ/ψ). φ (phi) and ψ (psi) are the two rotatable backbone dihedrals per residue: φ is the C(i-1)–N–Cα–C torsion, ψ is the N–Cα–C–N(i+1) torsion, both in degrees on (−180°, 180°]. α-helical residues cluster near (−60°, −45°); β-strand residues near (−120°, +130°). A Ramachandran plot is simply a scatter of (φ, ψ) for every residue.

Foldseek 3Di. A 3Di character summarizes, for each residue, the relative orientation of the Cα frame of its nearest spatial neighbor. Because it encodes fold topology rather than chemistry, 3Di alignments detect remote structural similarity that sequence alignment misses.

Radius of gyration, Cα contacts, bounding box. Three whole-structure scalars: the radius of gyration (RMS distance of Cα from centroid, in Å), the count of Cα–Cα contacts (pairs closer than 8 Å and separated by more than four residues in sequence — i.e. tertiary, not local, contacts), and the bounding-box dimensions. Together they distinguish compact globular folds from extended fibres or disordered chains.

Sequence. Sequence gives the chain of amino acids in standard one-letter code (A=alanine, C=cysteine, …, Y=tyrosine), read N→C. It is the only feature that is directly encoded by the gene; all structural features are derived from the folded form of this sequence.

mmCIF coordinates. Atomic coordinates in PDBx/mmCIF format — the same representation the Protein Data Bank distributes. Each line of the _atom_site loop places one backbone atom in Cartesian space (units: ångströms, origin: arbitrary).

Secondary structure (3-state, P-SEA). Three-state secondary structure (P-SEA) collapses the eight DSSP classes into helix (a), strand (b), and coil (c). P-SEA assigns these from Cα geometry alone — distances and angles — without requiring backbone oxygens, so it works on any Cα trace.

InterPro / GO / CATH / organism. Functional annotations link the protein to curated databases. InterPro entries identify conserved domains and families by matching the sequence against member-database signatures (Pfam, PROSITE, CDD, …). Gene Ontology (GO) terms describe molecular function, biological process, and cellular component in a controlled vocabulary. CATH places the structure in a hierarchical fold classification (Class/Architecture/Topology/Homologous-superfamily). The organism is the source species.

B-factor. B-factor (Debye–Waller factor) reflects atomic displacement in the crystal lattice. It is an experimental observable (units Å²), not a prediction; lo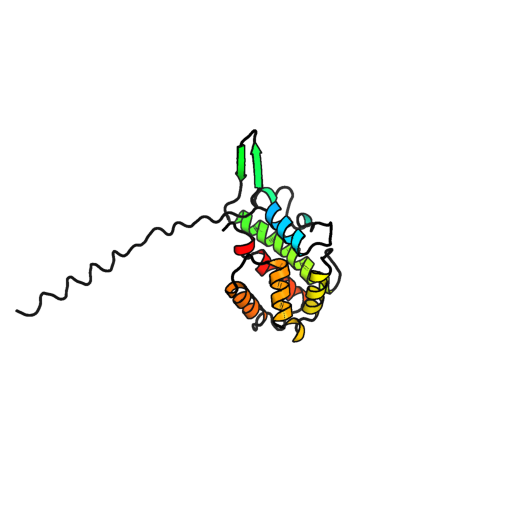w values mean the atom is pinned down, high values mean it moves or is heterogeneous across the crystal.

Rendered structure images. Structure images are PyMOL renders from six orthogonal camera directions. Cartoon representation draws helices as coils and strands as arrows; sticks shows the backbone as bonds; surface shows the solvent-excluded envelope. Rainbow coloring maps sequence position to hue (blue→red, N→C); chain coloring assigns a distinct color per polypeptide.

Solvent-accessible surface area. Solvent-accessible surface area (SASA) is the area in Å² traced out by the centre of a 1.4 Å probe sphere (a water molecule) rolled over the protein's van der Waals surface (Shrake–Rupley / Lee–Richards construction). Buried residues have near-zero SASA; fully exposed residues can exceed 200 Å². The total SASA scales roughly with the number of surface residues.

Secondary structure (8-state, DSSP). The SS8 string is DSSP's per-residue secondary-structure call. α-helix (H) means an i→i+4 H-bond ladder; β-strand (E) means the residue participates in a β-sheet; 3₁₀ (G) and π (I) are tighter and wider helices; T/S are turns/bends; '-' is loop.

pLDDT. For AlphaFold models, the B-factor field carries pLDDT — the model's own estimate of local accuracy on a 0–100 scale. Regions with pLDDT<50 should be treated as essentially unmodeled; they often correspond to intrinsically disordered segments.

Nearest PDB structures. Nearest PDB neighbors are the top structural matches found by Foldseek when searching this structure against the entire Protein Data Bank. Each hit reports a TM-score (0 to 1; >0.5 almost always implies the same fold) and an E-value. These are *struc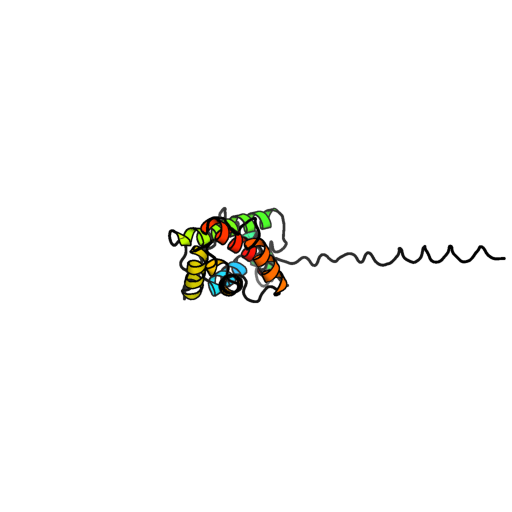tural* homologs — they may share no detectable sequence similarity.